Protein 4XCV (pdb70)

Foldseek 3Di:
DQEAEEEEAPDPPVLVVVLQVPFPVVHGYHYPVDPVCPPPQQARHAEYEDDLDDLCVCVRNVNYAEYEYPAQACPSPLPHPPRDPHWYFYQDLVVLLVLLLVVLLVLVVCLQQVVLVVVVCVVVVHDDDDDGDQQCQAEEEEEDCPSNNVSNQVVSVVSRHQYEYEYQDWDDDPNHHTDHPVCLLVSQQRHQEYEYADADDPVQFQQAALVSLLSHHCPGRSNAGEYEYLHEARSHDLVRVVVCCVVRSHVEYEYAYHNDPPPDPPRPQVPRRRYHYHRNPSGDDDSNSSSVLVVVQVVCVVVVHDRPRTDDSVVND

Radius of gyration: 21.8 Å; Cα contacts (8 Å, |Δi|>4): 584; chains: 1; bounding box: 44×62×53 Å

Organism: Rhizobium etli (strain ATCC 51251 / DSM 11541 / JCM 21823 / NBRC 15573 / CFN 42) (NCBI:txid347834)

CATH classification: 3.40.50.720 (+1 more: 3.40.50.720)

Secondary structure (DSSP, 8-state):
-PPPEEEEE-S-HHHHHHHHTTSSTTT-EEETTSGGGTT---TT--EEEEES--TTHHHH-TT-SEEEESSS--HHHHT-TT--SS-EE----TTTHHHHHHHHHHHHHHHHHTHHHHHHHHHTT---------GGGSEEEEE--SHHHHHHHHHHHHHT-EEEEE-SS---BTTBEEE-GGGHHHHHHT-SEEEE-PPP-GGGTT-B-HHHHTTS-SSSTTSS-EEEE-S-GGGB-HHHHHHHHHHTSSSEEEES--SSSSPPTT-GGGG-TTEEE--S-SSPPPTTHHHHHHHHHHHHHHTTPPPSSB--TTTT-

B-factor: mean 20.53, std 10.71, range [7.97, 58.9]

Solvent-accessible surface area: 16063 Å² total; per-residue (Å²): 192,88,30,34,0,0,0,6,12,104,75,97,67,111,13,10,77,139,7,20,167,99,5,5,100,102,31,31,32,3,18,30,67,63,86,88,12,168,158,95,110,3,55,132,4,15,2,0,0,0,77,76,9,63,81,53,2,20,183,72,2,87,81,12,94,0,0,0,0,5,13,60,26,9,61,38,0,44,72,51,95,62,22,38,143,32,51,2,0,60,13,15,17,88,85,25,20,64,100,10,2,106,15,0,21,92,3,0,51,38,25,10,142,24,70,84,16,78,48,28,49,136,190,136,231,80,229,34,171,68,171,38,34,123,11,54,111,0,8,0,0,0,0,8,4,42,79,57,0,85,38,0,3,54,74,0,77,129,94,30,2,64,2,1,0,25,10,122,88,132,64,123,41,171,56,12,91,9,9,56,40,72,59,34,76,140,0,0,55,59,0,2,0,0,1,0,17,17,54,12,10,125,134,18,77,20,38,1,42,38,111,8,1,90,67,4,69,163,131,20,50,42,44,83,4,6,0,0,1,7,17,67,4,111,1,0,53,24,94,28,0,18,52,5,19,188,120,23,26,2,18,0,0,0,0,2,1,8,54,107,75,127,21,54,132,128,19,82,0,120,164,18,101,48,19,43,38,29,95,82,73,5,20,86,30,110,93,43,19,7,4,94,7,0,47,102,1,6,42,48,66,66,159,69,71,98,24,68,68,72,10,71,96,108,24,14,84

InterPro domains:
  IPR006140 D-isomer specific 2-hydroxyacid dehydrogenase, NAD-binding domain [PF02826] (108-282)
  IPR036291 NAD(P)-binding domain superfamily [SSF51735] (102-284)

Structure (mmCIF, N/CA/C/O backbone):
data_4XCV
#
_entry.id   4XCV
#
_cell.length_a   65.663
_cell.length_b   65.663
_cell.length_c   151.458
_cell.angle_alpha   90.000
_cell.angle_beta   90.000
_cell.angle_gamma   90.000
#
_symmetry.space_group_name_H-M   'P 41 21 2'
#
loop_
_entity.id
_entity.type
_entity.pdbx_description
1 polymer 'NADP-dependent 2-hydroxyacid dehydrogenase'
2 non-polymer 'NADPH DIHYDRO-NICOTINAMIDE-ADENINE-DINUCLEOTIDE PHOSPHATE'
3 non-polymer 'CHLORIDE ION'
4 non-polymer DI(HYDROXYETHYL)ETHER
5 water water
#
loop_
_atom_site.group_PDB
_atom_site.id
_atom_site.type_symbol
_atom_site.label_atom_id
_atom_site.label_alt_id
_atom_site.label_comp_id
_atom_site.label_asym_id
_atom_site.label_entity_id
_atom_site.label_seq_id
_atom_site.pdbx_PDB_ins_code
_atom_site.Cartn_x
_atom_site.Cartn_y
_atom_site.Cartn_z
_atom_site.occupancy
_atom_site.B_iso_or_equiv
_atom_site.auth_seq_id
_atom_site.auth_comp_id
_atom_site.auth_asym_id
_atom_site.auth_atom_id
_atom_site.pdbx_PDB_model_num
ATOM 1 N N . VAL A 1 4 ? 24.507 12.696 29.066 1.00 36.76 3 VAL A N 1
ATOM 2 C CA . VAL A 1 4 ? 23.957 11.326 28.834 1.00 33.62 3 VAL A CA 1
ATOM 3 C C . VAL A 1 4 ? 23.578 11.155 27.376 1.00 29.31 3 VAL A C 1
ATOM 4 O O . VAL A 1 4 ? 22.712 11.862 26.859 1.00 30.05 3 VAL A O 1
ATOM 8 N N . ARG A 1 5 ? 24.163 10.172 26.714 1.00 26.33 4 ARG A N 1
ATOM 9 C CA . ARG A 1 5 ? 23.784 9.904 25.320 1.00 23.07 4 ARG A CA 1
ATOM 10 C C . ARG A 1 5 ? 22.491 9.092 25.285 1.00 18.92 4 ARG A C 1
ATOM 11 O O . ARG A 1 5 ? 22.306 8.203 26.119 1.00 17.88 4 ARG A O 1
ATOM 19 N N . PRO A 1 6 ? 21.637 9.357 24.304 1.00 16.97 5 PRO A N 1
ATOM 20 C CA . PRO A 1 6 ? 20.397 8.561 24.283 1.00 15.62 5 PRO A CA 1
ATOM 21 C C . PRO A 1 6 ? 20.626 7.117 23.838 1.00 13.46 5 PRO A C 1
ATOM 22 O O . PRO A 1 6 ? 21.602 6.833 23.121 1.00 13.07 5 PRO A O 1
ATOM 26 N N . PRO A 1 7 ? 19.740 6.197 24.241 1.00 12.51 6 PRO A N 1
ATOM 27 C CA . PRO A 1 7 ? 19.921 4.820 23.850 1.00 11.79 6 PRO A CA 1
ATOM 28 C C . PRO A 1 7 ? 19.744 4.641 22.329 1.00 11.28 6 PRO A C 1
ATOM 29 O O . PRO A 1 7 ? 19.117 5.448 21.654 1.00 11.50 6 PRO A O 1
ATOM 33 N N . VAL A 1 8 ? 20.355 3.568 21.817 1.00 11.11 7 VAL A N 1
ATOM 34 C CA . VAL A 1 8 ? 20.281 3.186 20.400 1.00 11.51 7 VAL A CA 1
ATOM 35 C C . VAL A 1 8 ? 19.001 2.405 20.126 1.00 11.55 7 VAL A C 1
ATOM 36 O O . VAL A 1 8 ? 18.666 1.506 20.866 1.00 12.46 7 VAL A O 1
ATOM 40 N N . LEU A 1 9 ? 18.282 2.790 19.084 1.00 12.24 8 LEU A N 1
ATOM 41 C CA A LEU A 1 9 ? 17.067 2.061 18.690 0.50 12.79 8 LEU A CA 1
ATOM 42 C CA B LEU A 1 9 ? 17.065 2.055 18.703 0.50 12.79 8 LEU A CA 1
ATOM 43 C C . LEU A 1 9 ? 17.473 0.785 17.958 1.00 12.68 8 LEU A C 1
ATOM 44 O O . LEU A 1 9 ? 18.279 0.842 17.041 1.00 13.78 8 LEU A O 1
ATOM 53 N N . VAL A 1 10 ? 16.880 -0.334 18.360 1.00 12.67 9 VAL A N 1
ATOM 54 C CA . VAL A 1 10 ? 17.200 -1.633 17.759 1.00 13.38 9 VAL A CA 1
ATOM 55 C C . VAL A 1 10 ? 15.898 -2.296 17.329 1.00 14.52 9 VAL A C 1
ATOM 56 O O . VAL A 1 10 ? 15.028 -2.582 18.162 1.00 14.92 9 VAL A O 1
ATOM 60 N N . ASP A 1 11 ? 15.772 -2.515 16.018 1.00 15.82 10 ASP A N 1
ATOM 61 C CA . ASP A 1 11 ? 14.603 -3.208 15.454 1.00 18.18 10 ASP A CA 1
ATOM 62 C C . ASP A 1 11 ? 15.108 -4.216 14.450 1.00 19.09 10 ASP A C 1
ATOM 63 O O . ASP A 1 11 ? 15.231 -3.906 13.242 1.00 20.44 10 ASP A O 1
ATOM 68 N N . ILE A 1 12 ? 15.451 -5.388 14.951 1.00 19.84 11 ILE A N 1
ATOM 69 C CA . ILE A 1 12 ? 16.046 -6.430 14.125 1.00 22.40 11 ILE A CA 1
ATOM 70 C C . ILE A 1 12 ? 15.269 -7.738 14.320 1.00 25.51 11 ILE A C 1
ATOM 71 O O . ILE A 1 12 ? 15.111 -8.234 15.424 1.00 26.25 11 ILE A O 1
ATOM 76 N N . LYS A 1 13 ? 14.763 -8.264 13.219 1.00 28.89 12 LYS A N 1
ATOM 77 C CA . LYS A 1 13 ? 13.938 -9.469 13.250 1.00 32.65 12 LYS A CA 1
ATOM 78 C C . LYS A 1 13 ? 14.760 -10.782 13.252 1.00 35.64 12 LYS A C 1
ATOM 79 O O . LYS A 1 13 ? 14.592 -11.646 12.369 1.00 39.17 12 LYS A O 1
ATOM 85 N N . PHE A 1 14 ? 15.604 -10.951 14.265 1.00 36.83 13 PHE A N 1
ATOM 86 C CA . PHE A 1 14 ? 16.387 -12.179 14.507 1.00 41.81 13 PHE A CA 1
ATOM 87 C C . PHE A 1 14 ? 15.762 -12.900 15.691 1.00 45.00 13 PHE A C 1
ATOM 88 O O . PHE A 1 14 ? 14.757 -12.419 16.231 1.00 45.80 13 PHE A O 1
ATOM 96 N N . ASN A 1 15 ? 16.358 -14.000 16.150 1.00 37.50 14 ASN A N 1
ATOM 97 C CA . ASN A 1 15 ? 15.843 -14.652 17.380 1.00 36.96 14 ASN A CA 1
ATOM 98 C C . ASN A 1 15 ? 15.685 -13.599 18.449 1.00 33.42 14 ASN A C 1
ATOM 99 O O . ASN A 1 15 ? 16.679 -12.991 18.876 1.00 32.21 14 ASN A O 1
ATOM 104 N N . PRO A 1 16 ? 14.441 -13.352 18.883 1.00 34.04 15 PRO A N 1
ATOM 105 C CA . PRO A 1 16 ? 14.282 -12.272 19.853 1.00 31.91 15 PRO A CA 1
ATOM 106 C C . PRO A 1 16 ? 15.033 -12.571 21.164 1.00 31.00 15 PRO A C 1
ATOM 107 O O . PRO A 1 16 ? 15.628 -11.679 21.748 1.00 27.11 15 PRO A O 1
ATOM 111 N N . GLU A 1 17 ? 15.071 -13.826 21.586 1.00 32.29 16 GLU A N 1
ATOM 112 C CA . GLU A 1 17 ? 15.717 -14.178 22.837 1.00 32.47 16 GLU A CA 1
ATOM 113 C C . GLU A 1 17 ? 17.225 -13.943 22.710 1.00 29.53 16 GLU A C 1
ATOM 114 O O . GLU A 1 17 ? 17.885 -13.446 23.645 1.00 28.54 16 GLU A O 1
ATOM 120 N N . GLY A 1 18 ? 17.787 -14.229 21.538 1.00 29.00 17 GLY A N 1
ATOM 121 C CA . GLY A 1 18 ? 19.197 -13.981 21.307 1.00 27.25 17 GLY A CA 1
ATOM 122 C C . GLY A 1 18 ? 19.549 -12.504 21.340 1.00 25.20 17 GLY A C 1
ATOM 123 O O . GLY A 1 18 ? 20.555 -12.085 21.923 1.00 23.73 17 GLY A O 1
ATOM 124 N N . VAL A 1 19 ? 18.715 -11.703 20.691 1.00 25.06 18 VAL A N 1
ATOM 125 C CA . VAL A 1 19 ? 18.929 -10.255 20.651 1.00 23.57 18 VAL A CA 1
ATOM 126 C C . VAL A 1 19 ? 18.816 -9.673 22.057 1.00 22.36 18 VAL A C 1
ATOM 127 O O . VAL A 1 19 ? 19.635 -8.848 22.447 1.00 20.49 18 VAL A O 1
ATOM 131 N N . ASP A 1 20 ? 17.818 -10.094 22.816 1.00 23.20 19 ASP A N 1
ATOM 132 C CA . ASP A 1 20 ? 17.684 -9.668 24.198 1.00 23.95 19 ASP A CA 1
ATOM 133 C C . ASP A 1 20 ? 18.965 -9.912 24.984 1.00 22.09 19 ASP A C 1
ATOM 134 O O . ASP A 1 20 ? 19.391 -9.082 25.761 1.00 21.29 19 ASP A O 1
ATOM 139 N N . ARG A 1 21 ? 19.569 -11.091 24.822 1.00 21.77 20 ARG A N 1
ATOM 140 C CA . ARG A 1 21 ? 20.777 -11.431 25.541 1.00 22.20 20 ARG A CA 1
ATOM 141 C C . ARG A 1 21 ? 21.960 -10.579 25.165 1.00 21.17 20 ARG A C 1
ATOM 142 O O . ARG A 1 21 ? 22.651 -10.052 26.044 1.00 21.08 20 ARG A O 1
ATOM 155 N N . VAL A 1 22 ? 22.227 -10.399 23.874 1.00 20.84 21 VAL A N 1
ATOM 156 C CA A VAL A 1 22 ? 23.333 -9.530 23.448 0.60 20.85 21 VAL A CA 1
ATOM 157 C CA B VAL A 1 22 ? 23.342 -9.525 23.470 0.40 20.28 21 VAL A CA 1
ATOM 158 C C . VAL A 1 22 ? 23.144 -8.134 23.950 1.00 19.23 21 VAL A C 1
ATOM 159 O O . VAL A 1 22 ? 24.079 -7.480 24.378 1.00 18.91 21 VAL A O 1
ATOM 166 N N . LEU A 1 23 ? 21.907 -7.650 23.909 1.00 17.64 22 LEU A N 1
ATOM 167 C CA . LEU A 1 23 ? 21.702 -6.283 24.312 1.00 16.90 22 LEU A CA 1
ATOM 168 C C . LEU A 1 23 ? 21.994 -6.027 25.775 1.00 17.31 22 LEU A C 1
ATOM 169 O O . LEU A 1 23 ? 22.153 -4.881 26.179 1.00 19.88 22 LEU A O 1
ATOM 174 N N . LYS A 1 24 ? 22.055 -7.059 26.626 1.00 16.64 23 LYS A N 1
ATOM 175 C CA A LYS A 1 24 ? 22.437 -6.913 28.044 0.50 17.28 23 LYS A CA 1
ATOM 176 C CA B LYS A 1 24 ? 22.390 -6.824 28.020 0.50 17.56 23 LYS A CA 1
ATOM 177 C C . LYS A 1 24 ? 23.792 -6.277 28.192 1.00 17.23 23 LYS A C 1
ATOM 178 O O . LYS A 1 24 ? 24.042 -5.627 29.186 1.00 18.74 23 LYS A O 1
ATOM 189 N N . THR A 1 25 ? 24.686 -6.513 27.233 1.00 16.84 24 THR A N 1
ATOM 190 C CA . THR A 1 25 ? 26.071 -6.030 27.357 1.00 17.99 24 THR A CA 1
ATOM 191 C C . THR A 1 25 ? 26.471 -5.022 26.272 1.00 17.44 24 THR A C 1
ATOM 192 O O . THR A 1 25 ? 27.620 -4.557 26.254 1.00 20.42 24 THR A O 1
ATOM 196 N N . ALA A 1 26 ? 25.547 -4.679 25.404 1.00 15.63 25 ALA A N 1
ATOM 197 C CA . ALA A 1 26 ? 25.841 -3.778 24.301 1.00 15.38 25 ALA A CA 1
ATOM 198 C C . ALA A 1 26 ? 25.553 -2.333 24.675 1.00 14.78 25 ALA A C 1
ATOM 199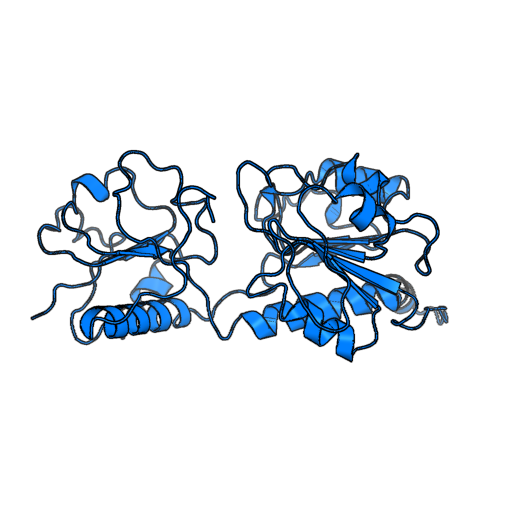 O O . ALA A 1 26 ? 24.687 -1.996 25.499 1.00 16.24 25 ALA A O 1
ATOM 201 N N . PHE A 1 27 ? 26.232 -1.436 23.970 1.00 14.39 26 PHE A N 1
ATOM 202 C CA . PHE A 1 27 ? 25.963 -0.013 24.115 1.00 13.83 26 PHE A CA 1
ATOM 203 C C . PHE A 1 27 ? 26.024 0.433 25.567 1.00 13.94 26 PHE A C 1
ATOM 204 O O . PHE A 1 27 ? 25.103 1.130 26.056 1.00 14.10 26 PHE A O 1
ATOM 212 N N . ALA A 1 28 ? 27.063 0.012 26.309 1.00 14.53 27 ALA A N 1
ATOM 213 C CA . ALA A 1 28 ? 26.968 0.108 27.776 1.00 15.60 27 ALA A CA 1
ATOM 214 C C . ALA A 1 28 ? 26.933 1.520 28.325 1.00 16.12 27 ALA A C 1
ATOM 215 O O . ALA A 1 28 ? 26.530 1.726 29.483 1.00 18.11 27 ALA A O 1
ATOM 217 N N . ASP A 1 29 ? 27.344 2.499 27.540 1.00 15.23 28 ASP A N 1
ATOM 218 C CA . ASP A 1 29 ? 27.262 3.895 27.971 1.00 16.06 28 ASP A CA 1
ATOM 219 C C . ASP A 1 29 ? 25.918 4.556 27.773 1.00 15.92 28 ASP A C 1
ATOM 220 O O . ASP A 1 29 ? 25.735 5.706 28.199 1.00 18.67 28 ASP A O 1
ATOM 225 N N . ARG A 1 30 ? 24.991 3.882 27.102 1.00 14.08 29 ARG A N 1
ATOM 226 C CA . ARG A 1 30 ? 23.735 4.525 26.757 1.00 13.35 29 ARG A CA 1
ATOM 227 C C . ARG A 1 30 ? 22.487 3.637 26.757 1.00 13.06 29 ARG A C 1
ATOM 228 O O . ARG A 1 30 ? 21.413 4.132 26.890 1.00 13.50 29 ARG A O 1
ATOM 236 N N . GLY A 1 31 ? 22.662 2.346 26.584 1.00 12.31 30 GLY A N 1
ATOM 237 C CA . GLY A 1 31 ? 21.541 1.421 26.480 1.00 12.43 30 GLY A CA 1
ATOM 238 C C . GLY A 1 31 ? 20.942 1.369 25.111 1.00 11.93 30 GLY A C 1
ATOM 239 O O . GLY A 1 31 ? 21.436 1.957 24.126 1.00 11.90 30 GLY A O 1
ATOM 240 N N . SER A 1 32 ? 19.856 0.609 25.035 1.00 12.03 31 SER A N 1
ATOM 241 C CA . SER A 1 32 ? 19.151 0.360 23.796 1.00 12.25 31 SER A CA 1
ATOM 242 C C . SER A 1 32 ? 17.669 0.366 24.013 1.00 13.27 31 SER A C 1
ATOM 243 O O . SER A 1 32 ? 17.152 0.165 25.131 1.00 14.26 31 SER A O 1
ATOM 246 N N . ILE A 1 33 ? 16.961 0.556 22.906 1.00 12.67 32 ILE A N 1
ATOM 247 C CA . ILE A 1 33 ? 15.487 0.466 22.825 1.00 12.38 32 ILE A CA 1
ATOM 248 C C . ILE A 1 33 ? 15.181 -0.706 21.898 1.00 13.11 32 ILE A C 1
ATOM 249 O O . ILE A 1 33 ? 15.327 -0.588 20.662 1.00 13.57 32 ILE A O 1
ATOM 254 N N . ASN A 1 34 ? 14.796 -1.840 22.465 1.00 13.18 33 ASN A N 1
ATOM 255 C CA . ASN A 1 34 ? 14.504 -3.013 21.670 1.00 14.17 33 ASN A CA 1
ATOM 256 C C . ASN A 1 34 ? 13.034 -2.945 21.244 1.00 14.57 33 ASN A C 1
ATOM 257 O O . ASN A 1 34 ? 12.139 -3.113 22.075 1.00 13.77 33 ASN A O 1
ATOM 262 N N . LEU A 1 35 ? 12.777 -2.710 19.959 1.00 15.94 34 LEU A N 1
ATOM 263 C CA . LEU A 1 35 ? 11.398 -2.593 19.469 1.00 18.02 34 LEU A CA 1
ATOM 264 C C . LEU A 1 35 ? 10.626 -3.911 19.551 1.00 18.56 34 LEU A C 1
ATOM 265 O O . LEU A 1 35 ? 9.371 -3.874 19.418 1.00 19.90 34 LEU A O 1
ATOM 270 N N . ALA A 1 36 ? 11.284 -5.049 19.798 1.00 17.93 35 ALA A N 1
ATOM 271 C CA . ALA A 1 36 ? 10.539 -6.308 20.034 1.00 19.52 35 ALA A CA 1
ATOM 272 C C . ALA A 1 36 ? 9.824 -6.342 21.387 1.00 19.26 35 ALA A C 1
ATOM 273 O O . ALA A 1 36 ? 8.931 -7.185 21.624 1.00 21.21 35 ALA A O 1
ATOM 275 N N . ASP A 1 37 ? 10.191 -5.464 22.290 1.00 17.42 36 ASP A N 1
ATOM 276 C CA . ASP A 1 37 ? 9.647 -5.450 23.643 1.00 18.03 36 ASP A CA 1
ATOM 277 C C . ASP A 1 37 ? 8.327 -4.684 23.611 1.00 17.87 36 ASP A C 1
ATOM 278 O O . ASP A 1 37 ? 8.325 -3.500 23.271 1.00 17.01 36 ASP A O 1
ATOM 283 N N . PRO A 1 38 ? 7.212 -5.319 24.040 1.00 19.55 37 PRO A N 1
ATOM 284 C CA . PRO A 1 38 ? 5.957 -4.581 24.100 1.00 20.17 37 PRO A CA 1
ATOM 285 C C . PRO A 1 38 ? 5.945 -3.318 24.971 1.00 18.78 37 PRO A C 1
ATOM 286 O O . PRO A 1 38 ? 5.125 -2.431 24.744 1.00 19.38 37 PRO A O 1
ATOM 290 N N . ALA A 1 39 ? 6.851 -3.234 25.933 1.00 17.20 38 ALA A N 1
ATOM 291 C CA . ALA A 1 39 ? 6.968 -2.032 26.767 1.00 16.78 38 ALA A CA 1
ATOM 292 C C . ALA A 1 39 ? 7.452 -0.817 25.990 1.00 15.87 38 ALA A C 1
ATOM 293 O O . ALA A 1 39 ? 7.435 0.309 26.511 1.00 15.92 38 ALA A O 1
ATOM 295 N N . ASN A 1 40 ? 7.904 -1.026 24.749 1.00 15.25 39 ASN A N 1
ATOM 296 C CA . ASN A 1 40 ? 8.329 0.067 23.880 1.00 14.80 39 ASN A CA 1
ATOM 297 C C . ASN A 1 40 ? 7.337 0.472 22.802 1.00 15.84 39 ASN A C 1
ATOM 298 O O . ASN A 1 40 ? 7.647 1.284 21.949 1.00 16.14 39 ASN A O 1
ATOM 303 N N . ARG A 1 41 ? 6.116 -0.046 22.871 1.00 17.55 40 ARG A N 1
ATOM 304 C CA . ARG A 1 41 ? 5.092 0.278 21.873 1.00 20.39 40 ARG A CA 1
ATOM 305 C C . ARG A 1 41 ? 4.819 1.762 21.754 1.00 21.01 40 ARG A C 1
ATOM 306 O O . ARG A 1 41 ? 4.529 2.258 20.640 1.00 23.33 40 ARG A O 1
ATOM 314 N N . GLU A 1 42 ? 4.908 2.471 22.869 1.00 20.27 41 GLU A N 1
ATOM 315 C CA . GLU A 1 42 ? 4.681 3.898 22.880 1.00 21.54 41 GLU A CA 1
ATOM 316 C C . GLU A 1 42 ? 5.884 4.698 23.352 1.00 19.07 41 GLU A C 1
ATOM 317 O O . GLU A 1 42 ? 5.784 5.811 23.794 1.00 18.37 41 GLU A O 1
ATOM 323 N N . ARG A 1 43 ? 7.059 4.119 23.177 1.00 16.67 42 ARG A N 1
ATOM 324 C CA . ARG A 1 43 ? 8.293 4.777 23.558 1.00 15.81 42 ARG A CA 1
ATOM 325 C C . ARG A 1 43 ? 8.501 6.052 22.761 1.00 15.77 42 ARG A C 1
ATOM 326 O O . ARG A 1 43 ? 8.260 6.068 21.548 1.00 16.73 42 ARG A O 1
ATOM 334 N N . ASP A 1 44 ? 8.954 7.111 23.422 1.00 15.29 43 ASP A N 1
ATOM 335 C CA . ASP A 1 44 ? 9.352 8.391 22.799 1.00 16.69 43 ASP A CA 1
ATOM 336 C C . ASP A 1 44 ? 10.730 8.226 22.145 1.00 16.62 43 ASP A C 1
ATOM 337 O O . ASP A 1 44 ? 11.704 7.971 22.842 1.00 15.48 43 ASP A O 1
ATOM 342 N N . PHE A 1 45 ? 10.807 8.401 20.821 1.00 17.15 44 PHE A N 1
ATOM 343 C CA . PHE A 1 45 ? 12.084 8.388 20.076 1.00 18.21 44 PHE A CA 1
ATOM 344 C C . PHE A 1 45 ? 12.522 9.789 19.667 1.00 18.64 44 PHE A C 1
ATOM 345 O O . PHE A 1 45 ? 13.360 9.918 18.739 1.00 18.79 44 PHE A O 1
ATOM 353 N N . SER A 1 46 ? 12.056 10.836 20.319 1.00 19.33 45 SER A N 1
ATOM 354 C CA . SER A 1 46 ? 12.455 12.174 19.905 1.00 21.82 45 SER A CA 1
ATOM 355 C C . SER A 1 46 ? 13.962 12.433 20.013 1.00 21.10 45 SER A C 1
ATOM 356 O O . SER A 1 46 ? 14.488 13.219 19.236 1.00 21.76 45 SER A O 1
ATOM 359 N N . GLU A 1 47 ? 14.650 11.808 20.958 1.00 19.22 46 GLU A N 1
ATOM 360 C CA A GLU A 1 47 ? 16.084 12.056 21.135 0.50 19.14 46 GLU A CA 1
ATOM 361 C CA B GLU A 1 47 ? 16.086 12.044 21.159 0.50 19.23 46 GLU A CA 1
ATOM 362 C C . GLU A 1 47 ? 16.961 11.048 20.398 1.00 17.86 46 GLU A C 1
ATOM 363 O O . GLU A 1 47 ? 18.157 11.222 20.355 1.00 17.65 46 GLU A O 1
ATOM 374 N N . THR A 1 48 ? 16.359 10.022 19.818 1.00 15.86 47 THR A N 1
ATOM 375 C CA . THR A 1 48 ? 17.126 8.933 19.249 1.00 15.15 47 THR A CA 1
ATOM 376 C C . THR A 1 48 ? 17.989 9.390 18.089 1.00 14.98 47 THR A C 1
ATOM 377 O O . THR A 1 48 ? 17.488 10.015 17.183 1.00 15.80 47 THR A O 1
ATOM 381 N N . GLU A 1 49 ? 19.276 9.057 18.161 1.00 14.37 48 GLU A N 1
ATOM 382 C CA . GLU A 1 49 ? 20.298 9.425 17.161 1.00 15.23 48 GLU A CA 1
ATOM 383 C C . GLU A 1 49 ? 20.608 8.304 16.207 1.00 14.86 48 GLU A C 1
ATOM 384 O O . GLU A 1 49 ? 20.935 8.563 15.039 1.00 15.14 48 GLU A O 1
ATOM 390 N N . TYR A 1 50 ? 20.643 7.070 16.706 1.00 13.25 49 TYR A N 1
ATOM 391 C CA . TYR A 1 50 ? 21.121 5.938 15.910 1.00 13.08 49 TYR A CA 1
ATOM 392 C C . TYR A 1 50 ? 20.077 4.848 15.932 1.00 13.02 49 TYR A C 1
ATOM 393 O O . TYR A 1 50 ? 19.503 4.546 17.005 1.00 13.12 49 TYR A O 1
ATOM 402 N N . ALA A 1 51 ? 19.847 4.214 14.782 1.00 13.01 50 ALA A N 1
ATOM 403 C CA . ALA A 1 51 ? 18.920 3.093 14.675 1.00 13.42 50 ALA A CA 1
ATOM 404 C C . ALA A 1 51 ? 19.623 1.945 13.982 1.00 13.48 50 ALA A C 1
ATOM 405 O O . ALA A 1 51 ? 20.193 2.130 12.887 1.00 15.28 50 ALA A O 1
ATOM 407 N N . LEU A 1 52 ? 19.509 0.761 14.551 1.00 12.51 51 LEU A N 1
ATOM 408 C CA . LEU A 1 52 ? 20.007 -0.510 14.017 1.00 13.16 51 LEU A CA 1
ATOM 409 C C . LEU A 1 52 ? 18.779 -1.282 13.559 1.00 14.05 51 LEU A C 1
ATOM 410 O O . LEU A 1 52 ? 17.927 -1.657 14.387 1.00 14.34 51 LEU A O 1
ATOM 415 N N . LEU A 1 53 ? 18.670 -1.491 12.240 1.00 14.52 52 LEU A N 1
ATOM 416 C CA . LEU A 1 53 ? 17.452 -1.942 11.605 1.00 16.66 52 LEU A CA 1
ATOM 417 C C . LEU A 1 53 ? 17.666 -3.145 10.707 1.00 18.54 52 LEU A C 1
ATOM 418 O O . LEU A 1 53 ? 18.617 -3.206 9.907 1.00 18.14 52 LEU A O 1
ATOM 423 N N . TRP A 1 54 ? 16.770 -4.109 10.821 1.00 20.93 53 TRP A N 1
ATOM 424 C CA . TRP A 1 54 ? 16.715 -5.227 9.881 1.00 24.24 53 TRP A CA 1
ATOM 425 C C . TRP A 1 54 ? 15.247 -5.532 9.681 1.00 26.91 53 TRP A C 1
ATOM 426 O O . TRP A 1 54 ? 14.550 -5.972 10.617 1.00 26.54 53 TRP A O 1
ATOM 437 N N . LYS A 1 55 ? 14.788 -5.248 8.465 1.00 28.41 54 LYS A N 1
ATOM 438 C CA . LYS A 1 55 ? 13.368 -5.371 8.110 1.00 32.07 54 LYS A CA 1
ATOM 439 C C . LYS A 1 55 ? 12.534 -4.534 9.100 1.00 32.15 54 LYS A C 1
ATOM 440 O O . LYS A 1 55 ? 11.635 -5.074 9.772 1.00 33.69 54 LYS A O 1
ATOM 444 N N . PRO A 1 56 ? 12.852 -3.221 9.206 1.00 31.74 55 PRO A N 1
ATOM 445 C CA . PRO A 1 56 ? 12.165 -2.341 10.153 1.00 31.81 55 PRO A CA 1
ATOM 446 C C . PRO A 1 56 ? 10.694 -2.106 9.840 1.00 35.24 55 PRO A C 1
ATOM 447 O O . PRO A 1 56 ? 10.263 -2.231 8.692 1.00 35.53 55 PRO A O 1
ATOM 451 N N . ASP A 1 57 ? 9.948 -1.738 10.880 1.00 36.97 56 ASP A N 1
ATOM 452 C CA . ASP A 1 57 ? 8.568 -1.296 10.724 1.00 39.32 56 ASP A CA 1
ATOM 453 C C . ASP A 1 57 ? 8.499 -0.087 9.800 1.00 40.12 56 ASP A C 1
ATOM 454 O O . ASP A 1 57 ? 9.346 0.811 9.876 1.00 37.42 56 ASP A O 1
ATOM 459 N N . ALA A 1 58 ? 7.459 -0.043 8.977 1.00 43.19 57 ALA A N 1
ATOM 460 C CA . ALA A 1 58 ? 7.304 0.999 7.962 1.00 44.66 57 ALA A CA 1
ATOM 461 C C . ALA A 1 58 ? 7.223 2.435 8.512 1.00 43.69 57 ALA A C 1
ATOM 462 O O . ALA A 1 58 ? 7.686 3.354 7.851 1.00 45.16 57 ALA A O 1
ATOM 464 N N . ASP A 1 59 ? 6.677 2.621 9.715 1.00 42.79 58 ASP A N 1
ATOM 465 C CA . ASP A 1 59 ? 6.508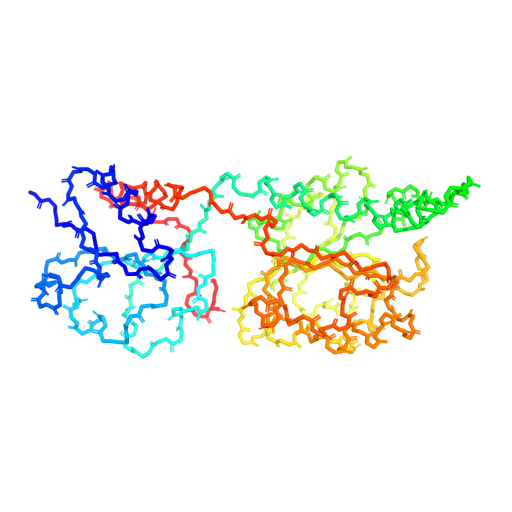 3.962 10.309 1.00 41.52 58 ASP A CA 1
ATOM 466 C C . ASP A 1 59 ? 7.633 4.377 11.269 1.00 36.76 58 ASP A C 1
ATOM 467 O O . ASP A 1 59 ? 7.497 5.327 12.047 1.00 35.14 58 ASP A O 1
ATOM 472 N N . LEU A 1 60 ? 8.752 3.680 11.213 1.00 33.93 59 LEU A N 1
ATOM 473 C CA . LEU A 1 60 ? 9.810 3.938 12.169 1.00 31.88 59 LEU A CA 1
ATOM 474 C C . LEU A 1 60 ? 10.322 5.370 12.040 1.00 29.64 59 LEU A C 1
ATOM 475 O O . LEU A 1 60 ? 10.710 5.997 13.033 1.00 28.12 59 LEU A O 1
ATOM 480 N N . PHE A 1 61 ? 10.391 5.866 10.807 1.00 29.96 60 PHE A N 1
ATOM 481 C CA . PHE A 1 61 ? 11.009 7.159 10.539 1.00 29.44 60 PHE A CA 1
ATOM 482 C C . PHE A 1 61 ? 10.082 8.280 10.911 1.00 30.99 60 PHE A C 1
ATOM 483 O O . PHE A 1 61 ? 10.533 9.376 11.190 1.00 31.19 60 PHE A O 1
ATOM 491 N N . ARG A 1 62 ? 8.786 8.002 10.964 1.00 32.25 61 ARG A N 1
ATOM 492 C CA . ARG A 1 62 ? 7.861 8.964 11.530 1.00 33.85 61 ARG A CA 1
ATOM 493 C C . ARG A 1 62 ? 8.014 9.038 13.053 1.00 30.94 61 ARG A C 1
ATOM 494 O O . ARG A 1 62 ? 7.923 10.104 13.633 1.00 30.03 61 ARG A O 1
ATOM 502 N N . ARG A 1 63 ? 8.268 7.901 13.694 1.00 28.28 62 ARG A N 1
ATOM 503 C CA . ARG A 1 63 ? 8.413 7.848 15.154 1.00 26.63 62 ARG A CA 1
ATOM 504 C C . ARG A 1 63 ? 9.737 8.400 15.632 1.00 23.26 62 ARG A C 1
ATOM 505 O O . ARG A 1 63 ? 9.820 8.942 16.741 1.00 22.48 62 ARG A O 1
ATOM 513 N N . ALA A 1 64 ? 10.792 8.223 14.822 1.00 21.09 63 ALA A N 1
ATOM 514 C CA . ALA A 1 64 ? 12.136 8.647 15.152 1.00 18.85 63 ALA A CA 1
ATOM 515 C C . ALA A 1 64 ? 12.644 9.611 14.092 1.00 19.23 63 ALA A C 1
ATOM 516 O O . ALA A 1 64 ? 13.430 9.241 13.216 1.00 18.82 63 ALA A O 1
ATOM 518 N N . PRO A 1 65 ? 12.143 10.851 14.124 1.00 20.10 64 PRO A N 1
ATOM 519 C CA . PRO A 1 65 ? 12.443 11.749 13.017 1.00 21.33 64 PRO A CA 1
ATOM 520 C C . PRO A 1 65 ? 13.779 12.464 13.071 1.00 21.02 64 PRO A C 1
ATOM 521 O O . PRO A 1 65 ? 14.096 13.218 12.123 1.00 22.55 64 PRO A O 1
ATOM 525 N N . ASN A 1 66 ? 14.535 12.255 14.150 1.00 19.36 65 ASN A N 1
ATOM 526 C CA . ASN A 1 66 ? 15.758 13.012 14.386 1.00 19.67 65 ASN A CA 1
ATOM 527 C C . ASN A 1 66 ? 16.986 12.136 14.307 1.00 18.10 65 ASN A C 1
ATOM 528 O O . ASN A 1 66 ? 18.073 12.544 14.733 1.00 18.89 65 ASN A O 1
ATOM 533 N N . LEU A 1 67 ? 16.828 10.958 13.707 1.00 17.37 66 LEU A N 1
ATOM 534 C CA . LEU A 1 67 ? 17.959 10.040 13.494 1.00 16.72 66 LEU A CA 1
ATOM 535 C C . LEU A 1 67 ? 19.077 10.729 12.718 1.00 17.03 66 LEU A C 1
ATOM 536 O O . LEU A 1 67 ? 18.841 11.475 11.768 1.00 18.93 66 LEU A O 1
ATOM 541 N N . LYS A 1 68 ? 20.310 10.425 13.134 1.00 16.10 67 LYS A N 1
ATOM 542 C CA . LYS A 1 68 ? 21.544 10.846 12.459 1.00 16.89 67 LYS A CA 1
ATOM 543 C C . LYS A 1 68 ? 22.147 9.751 11.579 1.00 16.03 67 LYS A C 1
ATOM 544 O O . LYS A 1 68 ? 22.785 10.088 10.578 1.00 16.39 67 LYS A O 1
ATOM 552 N N . VAL A 1 69 ? 22.038 8.479 11.980 1.00 14.59 68 VAL A N 1
ATOM 553 C CA . VAL A 1 69 ? 22.665 7.383 11.254 1.00 14.60 68 VAL A CA 1
ATOM 554 C C . VAL A 1 69 ? 21.750 6.184 11.366 1.00 14.15 68 VAL A C 1
ATOM 555 O O . VAL A 1 69 ? 21.216 5.895 12.446 1.00 14.69 68 VAL A O 1
ATOM 559 N N . ILE A 1 70 ? 21.605 5.469 10.253 1.00 14.52 69 ILE A N 1
ATOM 560 C CA . ILE A 1 70 ? 20.992 4.151 10.235 1.00 14.29 69 ILE A CA 1
ATOM 561 C C . ILE A 1 70 ? 22.066 3.071 10.032 1.00 13.50 69 ILE A C 1
ATOM 562 O O . ILE A 1 70 ? 22.896 3.192 9.113 1.00 14.14 69 ILE A O 1
ATOM 567 N N . PHE A 1 71 ? 22.008 2.033 10.861 1.00 12.87 70 PHE A N 1
ATOM 568 C CA . PHE A 1 71 ? 22.864 0.882 10.742 1.00 12.88 70 PHE A CA 1
ATOM 569 C C . PHE A 1 71 ? 22.060 -0.292 10.283 1.00 13.72 70 PHE A C 1
ATOM 570 O O . PHE A 1 71 ? 21.064 -0.672 10.905 1.00 13.86 70 PHE A O 1
ATOM 578 N N . SER A 1 72 ? 22.459 -0.880 9.156 1.00 14.66 71 SER A N 1
ATOM 579 C CA . SER A 1 72 ? 21.869 -2.142 8.740 1.00 16.39 71 SER A CA 1
ATOM 580 C C . SER A 1 72 ? 22.248 -3.257 9.696 1.00 16.89 71 SER A C 1
ATOM 581 O O . SER A 1 72 ? 23.385 -3.360 10.147 1.00 16.57 71 SER A O 1
ATOM 584 N N . GLY A 1 73 ? 21.284 -4.117 10.014 1.00 17.82 72 GLY A N 1
ATOM 585 C CA . GLY A 1 73 ? 21.549 -5.309 10.783 1.00 18.78 72 GLY A CA 1
ATOM 586 C C . GLY A 1 73 ? 22.121 -6.455 10.011 1.00 20.67 72 GLY A C 1
ATOM 587 O O . GLY A 1 73 ? 22.457 -7.504 10.567 1.00 23.17 72 GLY A O 1
ATOM 588 N N . GLY A 1 74 ? 22.209 -6.248 8.701 1.00 20.93 73 GLY A N 1
ATOM 589 C CA . GLY A 1 74 ? 22.758 -7.228 7.765 1.00 22.63 73 GLY A CA 1
ATOM 590 C C . GLY A 1 74 ? 23.842 -6.670 6.902 1.00 21.87 73 GLY A C 1
ATOM 591 O O . GLY A 1 74 ? 24.041 -5.454 6.804 1.00 21.38 73 GLY A O 1
ATOM 592 N N . ALA A 1 75 ? 24.520 -7.597 6.211 1.00 23.22 74 ALA A N 1
ATOM 593 C CA . ALA A 1 75 ? 25.491 -7.267 5.197 1.00 22.68 74 ALA A CA 1
ATOM 594 C C . ALA A 1 75 ? 24.835 -6.639 3.987 1.00 22.92 74 ALA A C 1
ATOM 595 O O . ALA A 1 75 ? 25.487 -5.921 3.212 1.00 24.39 74 ALA A O 1
ATOM 597 N N . GLY A 1 76 ? 23.571 -6.974 3.784 1.00 22.95 75 GLY A N 1
ATOM 598 C CA . GLY A 1 76 ? 22.791 -6.428 2.692 1.00 24.35 75 GLY A CA 1
ATOM 599 C C . GLY A 1 76 ? 21.952 -5.242 3.159 1.00 23.37 75 GLY A C 1
ATOM 600 O O . GLY A 1 76 ? 21.690 -5.053 4.363 1.00 22.92 75 GLY A O 1
ATOM 601 N N . VAL A 1 77 ? 21.523 -4.435 2.194 1.00 24.18 76 VAL A N 1
ATOM 602 C CA . VAL A 1 77 ? 20.678 -3.297 2.474 1.00 24.33 76 VAL A CA 1
ATOM 603 C C . VAL A 1 77 ? 19.441 -3.235 1.580 1.00 28.56 76 VAL A C 1
ATOM 604 O O . VAL A 1 77 ? 18.716 -2.243 1.633 1.00 29.37 76 VAL A O 1
ATOM 608 N N . ASP A 1 78 ? 19.207 -4.290 0.792 1.00 32.18 77 ASP A N 1
ATOM 609 C CA . ASP A 1 78 ? 17.949 -4.444 0.029 1.00 37.24 77 ASP A CA 1
ATOM 610 C C . ASP A 1 78 ? 16.722 -4.392 0.950 1.00 37.46 77 ASP A C 1
ATOM 611 O O . ASP A 1 78 ? 15.656 -3.927 0.555 1.00 41.97 77 ASP A O 1
ATOM 616 N N . HIS A 1 79 ? 16.869 -4.886 2.171 1.00 41.83 78 HIS A N 1
ATOM 617 C CA . HIS A 1 79 ? 15.771 -4.853 3.148 1.00 42.81 78 HIS A CA 1
ATOM 618 C C . HIS A 1 79 ? 15.355 -3.436 3.583 1.00 42.27 78 HIS A C 1
ATOM 619 O O . HIS A 1 79 ? 14.262 -3.262 4.149 1.00 44.66 78 HIS A O 1
ATOM 626 N N . ILE A 1 80 ? 16.234 -2.448 3.358 1.00 39.91 79 ILE A N 1
ATOM 627 C CA . ILE A 1 80 ? 16.046 -1.049 3.798 1.00 40.69 79 ILE A CA 1
ATOM 628 C C . ILE A 1 80 ? 15.885 -0.081 2.634 1.00 41.67 79 ILE A C 1
ATOM 629 O O . ILE A 1 80 ? 15.053 0.824 2.659 1.00 42.30 79 ILE A O 1
ATOM 634 N N . ILE A 1 81 ? 16.699 -0.275 1.608 1.00 41.67 80 ILE A N 1
ATOM 635 C CA . ILE A 1 81 ? 16.885 0.730 0.583 1.00 42.28 80 ILE A CA 1
ATOM 636 C C . ILE A 1 81 ? 15.596 1.211 -0.116 1.00 44.81 80 ILE A C 1
ATOM 637 O O . ILE A 1 81 ? 15.484 2.380 -0.505 1.00 44.76 80 ILE A O 1
ATOM 642 N N . GLY A 1 82 ? 14.617 0.326 -0.249 1.00 46.17 81 GLY A N 1
ATOM 643 C CA . GLY A 1 82 ? 13.398 0.667 -0.961 1.00 50.02 81 GLY A CA 1
ATOM 644 C C . GLY A 1 82 ? 12.274 1.304 -0.165 1.00 50.75 81 GLY A C 1
ATOM 645 O O . GLY A 1 82 ? 11.178 1.463 -0.703 1.00 54.20 81 GLY A O 1
ATOM 646 N N . MET A 1 83 ? 12.523 1.689 1.085 1.00 48.25 82 MET A N 1
ATOM 647 C CA . MET A 1 83 ? 11.441 2.093 1.986 1.00 49.53 82 MET A CA 1
ATOM 648 C C . MET A 1 83 ? 10.983 3.528 1.819 1.00 49.66 82 MET A C 1
ATOM 649 O O . MET A 1 83 ? 11.786 4.443 1.758 1.00 48.14 82 MET A O 1
ATOM 657 N N . ALA A 1 84 ? 9.673 3.728 1.772 1.00 51.92 83 ALA A N 1
ATOM 658 C CA . ALA A 1 84 ? 9.129 5.076 1.730 1.00 52.72 83 ALA A CA 1
ATOM 659 C C . ALA A 1 84 ? 9.491 5.844 2.983 1.00 49.53 83 ALA A C 1
ATOM 660 O O . ALA A 1 84 ? 9.435 5.316 4.094 1.00 48.82 83 ALA A O 1
ATOM 662 N N . GLY A 1 85 ? 9.875 7.098 2.788 1.00 48.80 84 GLY A N 1
ATOM 663 C CA . GLY A 1 85 ? 10.199 7.981 3.895 1.00 46.42 84 GLY A CA 1
ATOM 664 C C . GLY A 1 85 ? 11.553 7.670 4.515 1.00 42.39 84 GLY A C 1
ATOM 665 O O . GLY A 1 85 ? 11.810 8.070 5.645 1.00 40.75 84 GLY A O 1
ATOM 666 N N . LEU A 1 86 ? 12.417 6.965 3.783 1.00 41.09 85 LEU A N 1
ATOM 667 C CA . LEU A 1 86 ? 13.774 6.698 4.249 1.00 37.38 85 LEU A CA 1
ATOM 668 C C . LEU A 1 86 ? 14.497 8.040 4.291 1.00 36.12 85 LEU A C 1
ATOM 669 O O . LEU A 1 86 ? 14.609 8.707 3.265 1.00 38.27 85 LEU A O 1
ATOM 674 N N . PRO A 1 87 ? 15.007 8.443 5.471 1.00 33.33 86 PRO A N 1
ATOM 675 C CA . PRO A 1 87 ? 15.614 9.772 5.554 1.00 32.80 86 PRO A CA 1
ATOM 676 C C . PRO A 1 87 ? 16.972 9.870 4.856 1.00 31.36 86 PRO A C 1
ATOM 677 O O . PRO A 1 87 ? 17.622 8.851 4.615 1.00 29.81 86 PRO A O 1
ATOM 681 N N . ASP A 1 88 ? 17.364 11.098 4.529 1.00 31.85 87 ASP A N 1
ATOM 682 C CA . ASP A 1 88 ? 18.590 11.354 3.779 1.00 32.02 87 ASP A CA 1
ATOM 683 C C . ASP A 1 88 ? 19.705 11.514 4.795 1.00 29.04 87 ASP A C 1
ATOM 684 O O . ASP A 1 88 ? 20.169 12.607 5.083 1.00 29.65 87 ASP A O 1
ATOM 689 N N . ILE A 1 89 ? 20.052 10.388 5.398 1.00 25.30 88 ILE A N 1
ATOM 690 C CA . ILE A 1 89 ? 21.119 10.291 6.368 1.00 22.83 88 ILE A CA 1
ATOM 691 C C . ILE A 1 89 ? 21.939 9.051 6.010 1.00 20.85 88 ILE A C 1
ATOM 692 O O . ILE A 1 89 ? 21.465 8.179 5.275 1.00 21.99 88 ILE A O 1
ATOM 697 N N . PRO A 1 90 ? 23.169 8.966 6.518 1.00 19.16 89 PRO A N 1
ATOM 698 C CA . PRO A 1 90 ? 24.002 7.820 6.128 1.00 18.02 89 PRO A CA 1
ATOM 699 C C . PRO A 1 90 ? 23.401 6.501 6.570 1.00 16.89 89 PRO A C 1
ATOM 700 O O . PRO A 1 90 ? 22.847 6.389 7.663 1.00 16.03 89 PRO A O 1
ATOM 704 N N . ILE A 1 91 ? 23.510 5.509 5.687 1.00 16.48 90 ILE A N 1
ATOM 705 C CA . ILE A 1 91 ? 23.172 4.147 6.010 1.00 16.23 90 ILE A CA 1
ATOM 706 C C . ILE A 1 91 ? 24.444 3.334 5.954 1.00 15.11 90 ILE A C 1
ATOM 707 O O . ILE A 1 91 ? 25.136 3.320 4.922 1.00 15.23 90 ILE A O 1
ATOM 712 N N . VAL A 1 92 ? 24.777 2.703 7.052 1.00 14.21 91 VAL 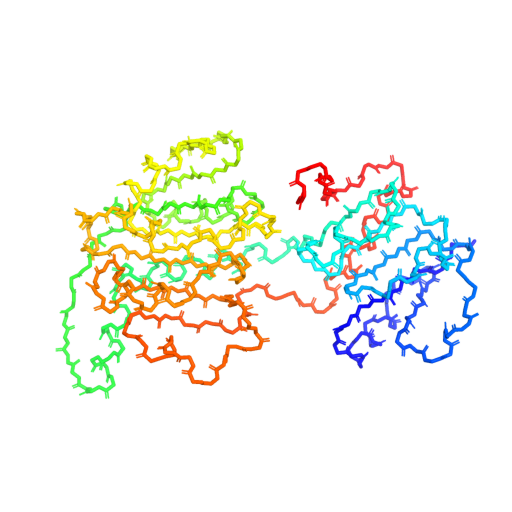A N 1
ATOM 713 C CA . VAL A 1 92 ? 26.026 1.959 7.237 1.00 13.66 91 VAL A CA 1
ATOM 714 C C . VAL A 1 92 ? 25.732 0.475 7.150 1.00 14.37 91 VAL A C 1
ATOM 715 O O . VAL A 1 92 ? 24.888 -0.031 7.896 1.00 14.88 91 VAL A O 1
ATOM 719 N N . ARG A 1 93 ? 26.415 -0.244 6.261 1.00 15.04 92 ARG A N 1
ATOM 720 C CA . ARG A 1 93 ? 26.199 -1.683 6.197 1.00 16.34 92 ARG A CA 1
ATOM 721 C C . ARG A 1 93 ? 27.078 -2.426 7.163 1.00 16.17 92 ARG A C 1
ATOM 722 O O . ARG A 1 93 ? 28.073 -1.920 7.653 1.00 14.83 92 ARG A O 1
ATOM 734 N N . PHE A 1 94 ? 26.624 -3.608 7.538 1.00 17.47 93 PHE A N 1
ATOM 735 C CA . PHE A 1 94 ? 27.297 -4.404 8.484 1.00 18.29 93 PHE A CA 1
ATOM 736 C C . PHE A 1 94 ? 28.368 -5.137 7.755 1.00 19.50 93 PHE A C 1
ATOM 737 O O . PHE A 1 94 ? 28.064 -6.025 6.955 1.00 21.09 93 PHE A O 1
ATOM 745 N N . VAL A 1 95 ? 29.613 -4.727 7.950 1.00 21.43 94 VAL A N 1
ATOM 746 C CA . VAL A 1 95 ? 30.755 -5.396 7.452 1.00 21.51 94 VAL A CA 1
ATOM 747 C C . VAL A 1 95 ? 31.481 -5.961 8.644 1.00 22.22 94 VAL A C 1
ATOM 748 O O . VAL A 1 95 ? 32.139 -5.253 9.449 1.00 22.66 94 VAL A O 1
ATOM 752 N N . ASP A 1 96 ? 31.202 -7.244 8.824 1.00 23.45 95 ASP A N 1
ATOM 753 C CA . ASP A 1 96 ? 31.849 -7.981 9.891 1.00 24.46 95 ASP A CA 1
ATOM 754 C C . ASP A 1 96 ? 33.267 -8.251 9.376 1.00 23.98 95 ASP A C 1
ATOM 755 O O . ASP A 1 96 ? 33.546 -9.190 8.572 1.00 23.44 95 ASP A O 1
ATOM 760 N N . ARG A 1 97 ? 34.172 -7.428 9.832 1.00 24.12 96 ARG A N 1
ATOM 761 C CA . ARG A 1 97 ? 35.599 -7.527 9.469 1.00 26.38 96 ARG A CA 1
ATOM 762 C C . ARG A 1 97 ? 36.172 -8.891 9.687 1.00 23.56 96 ARG A C 1
ATOM 763 O O . ARG A 1 97 ? 37.074 -9.322 8.929 1.00 23.37 96 ARG A O 1
ATOM 765 N N . SER A 1 98 ? 35.631 -9.688 10.630 1.00 25.95 97 SER A N 1
ATOM 766 C CA . SER A 1 98 ? 36.049 -11.150 10.769 1.00 26.16 97 SER A CA 1
ATOM 767 C C . SER A 1 98 ? 35.392 -12.230 9.908 1.00 25.48 97 SER A C 1
ATOM 768 O O . SER A 1 98 ? 35.875 -13.321 9.864 1.00 29.18 97 SER A O 1
ATOM 771 N N . LEU A 1 99 ? 34.288 -11.906 9.213 1.00 20.18 98 LEU A N 1
ATOM 772 C CA . LEU A 1 99 ? 33.535 -12.710 8.313 1.00 18.95 98 LEU A CA 1
ATOM 773 C C . LEU A 1 99 ? 34.165 -12.868 6.929 1.00 15.62 98 LEU A C 1
ATOM 774 O O . LEU A 1 99 ? 33.912 -13.845 6.174 1.00 15.29 98 LEU A O 1
ATOM 779 N N . THR A 1 100 ? 34.863 -11.835 6.479 1.00 13.42 99 THR A N 1
ATOM 780 C CA . THR A 1 100 ? 35.540 -11.885 5.191 1.00 12.19 99 THR A CA 1
ATOM 781 C C . THR A 1 100 ? 36.386 -13.139 5.025 1.00 11.18 99 THR A C 1
ATOM 782 O O . THR A 1 100 ? 36.277 -13.850 4.014 1.00 10.46 99 THR A O 1
ATOM 786 N N . THR A 1 101 ? 37.199 -13.485 6.031 1.00 11.12 100 THR A N 1
ATOM 787 C CA . THR A 1 101 ? 38.074 -14.626 5.914 1.00 11.34 100 THR A CA 1
ATOM 788 C C . THR A 1 101 ? 37.264 -15.939 5.847 1.00 10.61 100 THR A C 1
ATOM 789 O O . THR A 1 101 ? 37.687 -16.903 5.207 1.00 10.43 100 THR A O 1
ATOM 793 N N . ARG A 1 102 ? 36.118 -15.978 6.494 1.00 10.96 101 ARG A N 1
ATOM 794 C CA . ARG A 1 102 ? 35.267 -17.162 6.473 1.00 10.96 101 ARG A CA 1
ATOM 795 C C . ARG A 1 102 ? 34.608 -17.330 5.112 1.00 9.97 101 ARG A C 1
ATOM 796 O O . ARG A 1 102 ? 34.473 -18.447 4.578 1.00 9.62 101 ARG A O 1
ATOM 804 N N . MET A 1 103 ? 34.220 -16.235 4.457 1.00 9.61 102 MET A N 1
ATOM 805 C CA . MET A 1 103 ? 33.681 -16.338 3.091 1.00 9.53 102 MET A CA 1
ATOM 806 C C . MET A 1 103 ? 34.760 -16.863 2.196 1.0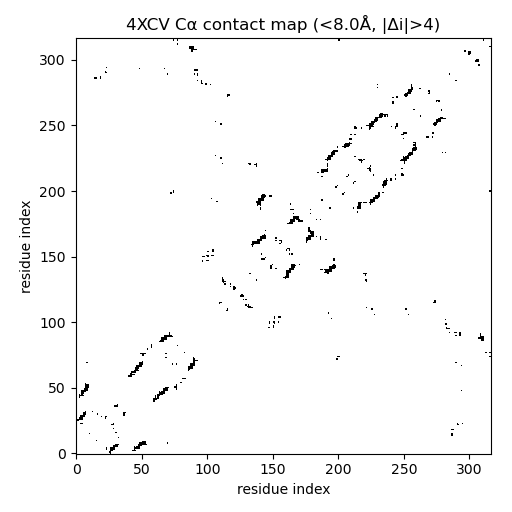0 9.31 102 MET A C 1
ATOM 807 O O . MET A 1 103 ? 34.508 -17.733 1.343 1.00 9.65 102 MET A O 1
ATOM 812 N N . SER A 1 104 ? 36.005 -16.413 2.333 1.00 9.23 103 SER A N 1
ATOM 813 C CA . SER A 1 104 ? 37.084 -16.911 1.495 1.00 9.03 103 SER A CA 1
ATOM 814 C C . SER A 1 104 ? 37.362 -18.387 1.749 1.00 8.69 103 SER A C 1
ATOM 815 O O . SER A 1 104 ? 37.651 -19.129 0.772 1.00 8.74 103 SER A O 1
ATOM 818 N N . GLU A 1 105 ? 37.229 -18.869 2.991 1.00 8.60 104 GLU A N 1
ATOM 819 C CA . GLU A 1 105 ? 37.377 -20.315 3.241 1.00 8.82 104 GLU A CA 1
ATOM 820 C C . GLU A 1 105 ? 36.350 -21.058 2.377 1.00 8.45 104 GLU A C 1
ATOM 821 O O . GLU A 1 105 ? 36.678 -22.078 1.738 1.00 8.83 104 GLU A O 1
ATOM 827 N N . TRP A 1 106 ? 35.097 -20.583 2.393 1.00 8.51 105 TRP A N 1
ATOM 828 C CA . TRP A 1 106 ? 34.020 -21.275 1.669 1.00 8.44 105 TRP A CA 1
ATOM 829 C C . TRP A 1 106 ? 34.273 -21.243 0.178 1.00 8.24 105 TRP A C 1
ATOM 830 O O . TRP A 1 106 ? 34.148 -22.280 -0.501 1.00 8.20 105 TRP A O 1
ATOM 841 N N . VAL A 1 107 ? 34.631 -20.075 -0.353 1.00 8.39 106 VAL A N 1
ATOM 842 C CA . VAL A 1 107 ? 34.838 -19.964 -1.789 1.00 8.50 106 VAL A CA 1
ATOM 843 C C . VAL A 1 107 ? 35.980 -20.869 -2.238 1.00 7.97 106 VAL A C 1
ATOM 844 O O . VAL A 1 107 ? 35.860 -21.563 -3.247 1.00 8.34 106 VAL A O 1
ATOM 848 N N . VAL A 1 108 ? 37.108 -20.813 -1.543 1.00 8.15 107 VAL A N 1
ATOM 849 C CA . VAL A 1 108 ? 38.250 -21.634 -1.945 1.00 8.18 107 VAL A CA 1
ATOM 850 C C . VAL A 1 108 ? 37.892 -23.117 -1.839 1.00 8.04 107 VAL A C 1
ATOM 851 O O . VAL A 1 108 ? 38.214 -23.910 -2.733 1.00 8.37 107 VAL A O 1
ATOM 855 N N . MET A 1 109 ? 37.199 -23.524 -0.754 1.00 8.09 108 MET A N 1
ATOM 856 C CA . MET A 1 109 ? 36.812 -24.925 -0.612 1.00 8.43 108 MET A CA 1
ATOM 857 C C . MET A 1 109 ? 35.924 -25.361 -1.752 1.00 8.41 108 MET A C 1
ATOM 858 O O . MET A 1 109 ? 36.145 -26.432 -2.308 1.00 8.79 108 MET A O 1
ATOM 863 N N . GLN A 1 110 ? 34.939 -24.550 -2.119 1.00 8.16 109 GLN A N 1
ATOM 864 C CA . GLN A 1 110 ? 34.050 -24.932 -3.203 1.00 8.45 109 GLN A CA 1
ATOM 865 C C . GLN A 1 110 ? 34.784 -25.024 -4.509 1.00 8.58 109 GLN A C 1
ATOM 866 O O . GLN A 1 110 ? 34.608 -25.959 -5.283 1.00 8.26 109 GLN A O 1
ATOM 872 N N . CYS A 1 111 ? 35.646 -24.061 -4.803 1.00 8.18 110 CYS A N 1
ATOM 873 C CA . CYS A 1 111 ? 36.434 -24.137 -6.044 1.00 8.86 110 CYS A CA 1
ATOM 874 C C . CYS A 1 111 ? 37.325 -25.350 -6.081 1.00 8.62 110 CYS A C 1
ATOM 875 O O . CYS A 1 111 ? 37.432 -25.999 -7.129 1.00 9.24 110 CYS A O 1
ATOM 878 N N . LEU A 1 112 ? 37.951 -25.679 -4.951 1.00 8.57 111 LEU A N 1
ATOM 879 C CA . LEU A 1 112 ? 38.772 -26.892 -4.896 1.00 8.62 111 LEU A CA 1
ATOM 880 C C . LEU A 1 112 ? 37.941 -28.166 -5.052 1.00 8.94 111 LEU A C 1
ATOM 881 O O . LEU A 1 112 ? 38.358 -29.097 -5.761 1.00 9.07 111 LEU A O 1
ATOM 886 N N . MET A 1 113 ? 36.761 -28.218 -4.439 1.00 8.57 112 MET A N 1
ATOM 887 C CA . MET A 1 113 ? 35.939 -29.418 -4.557 1.00 9.24 112 MET A CA 1
ATOM 888 C C . MET A 1 113 ? 35.508 -29.635 -6.002 1.00 9.50 112 MET A C 1
ATOM 889 O O . MET A 1 113 ? 35.413 -30.779 -6.470 1.00 10.59 112 MET A O 1
ATOM 894 N N . HIS A 1 114 ? 35.241 -28.579 -6.732 1.00 9.00 113 HIS A N 1
ATOM 895 C CA . HIS A 1 114 ? 34.931 -28.707 -8.161 1.00 9.69 113 HIS A CA 1
ATOM 896 C C . HIS A 1 114 ? 36.173 -29.040 -8.971 1.00 9.88 113 HIS A C 1
ATOM 897 O O . HIS A 1 114 ? 36.111 -29.917 -9.861 1.00 11.56 113 HIS A O 1
ATOM 904 N N . LEU A 1 115 ? 37.297 -28.431 -8.666 1.00 9.34 114 LEU A N 1
ATOM 905 C CA . LEU A 1 115 ? 38.532 -28.729 -9.377 1.00 9.76 114 LEU A CA 1
ATOM 906 C C . LEU A 1 115 ? 38.909 -30.198 -9.221 1.00 10.05 114 LEU A C 1
ATOM 907 O O . LEU A 1 115 ? 39.326 -30.849 -10.211 1.00 10.76 114 LEU A O 1
ATOM 912 N N . ARG A 1 116 ? 38.764 -30.727 -7.999 1.00 9.85 115 ARG A N 1
ATOM 913 C CA . ARG A 1 116 ? 39.325 -32.013 -7.647 1.00 10.34 115 ARG A CA 1
ATOM 914 C C . ARG A 1 116 ? 38.350 -33.163 -7.812 1.00 11.02 115 ARG A C 1
ATOM 915 O O . ARG A 1 116 ? 38.791 -34.327 -7.741 1.00 14.80 115 ARG A O 1
ATOM 923 N N . GLY A 1 117 ? 37.086 -32.896 -8.073 1.00 10.52 116 GLY A N 1
ATOM 924 C CA . GLY A 1 117 ? 36.125 -33.941 -8.233 1.00 10.99 116 GLY A CA 1
ATOM 925 C C . GLY A 1 117 ? 35.598 -34.540 -6.969 1.00 10.95 116 GLY A C 1
ATOM 926 O O . GLY A 1 117 ? 35.373 -35.756 -6.884 1.00 11.62 116 GLY A O 1
ATOM 927 N N . GLN A 1 118 ? 35.332 -33.712 -5.963 1.00 10.89 117 GLN A N 1
ATOM 928 C CA . GLN A 1 118 ? 34.782 -34.213 -4.735 1.00 11.19 117 GLN A CA 1
ATOM 929 C C . GLN A 1 118 ? 33.476 -34.957 -4.921 1.00 11.56 117 GLN A C 1
ATOM 930 O O . GLN A 1 118 ? 33.232 -35.928 -4.227 1.00 11.44 117 GLN A O 1
ATOM 936 N N . TYR A 1 119 ? 32.619 -34.494 -5.812 1.00 13.21 118 TYR A N 1
ATOM 937 C CA . TYR A 1 119 ? 31.349 -35.189 -6.031 1.00 14.71 118 TYR A CA 1
ATOM 938 C C . TYR A 1 119 ? 31.611 -36.634 -6.445 1.00 13.38 118 TYR A C 1
ATOM 939 O O . TYR A 1 119 ? 30.988 -37.608 -5.929 1.00 13.32 118 TYR A O 1
ATOM 948 N N . GLY A 1 120 ? 32.498 -36.843 -7.393 1.00 12.83 119 GLY A N 1
ATOM 949 C CA . GLY A 1 120 ? 32.792 -38.193 -7.857 1.00 12.76 119 GLY A CA 1
ATOM 950 C C . GLY A 1 120 ? 33.463 -39.025 -6.795 1.00 11.71 119 GLY A C 1
ATOM 951 O O . GLY A 1 120 ? 33.123 -40.184 -6.598 1.00 11.69 119 GLY A O 1
ATOM 952 N N . HIS A 1 121 ? 34.449 -38.434 -6.119 1.00 11.26 120 HIS A N 1
ATOM 953 C CA . HIS A 1 121 ? 35.116 -39.127 -5.033 1.00 11.04 120 HIS A CA 1
ATOM 954 C C . HIS A 1 121 ? 34.124 -39.590 -3.992 1.00 11.20 120 HIS A C 1
ATOM 955 O O . HIS A 1 121 ? 34.209 -40.742 -3.508 1.00 11.61 120 HIS A O 1
ATOM 962 N N . ASP A 1 122 ? 33.200 -38.735 -3.642 1.00 11.71 121 ASP A N 1
ATOM 963 C CA A ASP A 1 122 ? 32.269 -39.109 -2.610 0.50 12.65 121 ASP A CA 1
ATOM 964 C CA B ASP A 1 122 ? 32.153 -39.025 -2.625 0.50 12.76 121 ASP A CA 1
ATOM 965 C C . ASP A 1 122 ? 31.262 -40.155 -3.081 1.00 12.93 121 ASP A C 1
ATOM 966 O O . ASP A 1 122 ? 30.936 -41.069 -2.337 1.00 12.96 121 ASP A O 1
ATOM 975 N N . SER A 1 123 ? 30.805 -40.038 -4.327 1.00 12.63 122 SER A N 1
ATOM 976 C CA . SER A 1 123 ? 29.919 -41.042 -4.889 1.00 13.32 122 SER A CA 1
ATOM 977 C C . SER A 1 123 ? 30.560 -42.423 -4.909 1.00 12.92 122 SER A C 1
ATOM 978 O O . SER A 1 123 ? 29.945 -43.435 -4.535 1.00 13.48 122 SER A O 1
ATOM 983 N N . HIS A 1 124 ? 31.796 -42.503 -5.352 1.00 11.86 123 HIS A N 1
ATOM 984 C CA . HIS A 1 124 ? 32.505 -43.787 -5.355 1.00 12.00 123 HIS A CA 1
ATOM 985 C C . HIS A 1 124 ? 32.785 -44.303 -3.936 1.00 11.58 123 HIS A C 1
ATOM 986 O O . HIS A 1 124 ? 32.656 -45.483 -3.683 1.00 11.96 123 HIS A O 1
ATOM 993 N N . GLN A 1 125 ? 33.159 -43.404 -3.021 1.00 11.24 124 GLN A N 1
ATOM 994 C CA . GLN A 1 125 ? 33.447 -43.810 -1.646 1.00 11.56 124 GLN A CA 1
ATOM 995 C C . GLN A 1 125 ? 32.213 -44.470 -1.019 1.00 12.59 124 GLN A C 1
ATOM 996 O O . GLN A 1 125 ? 32.317 -45.537 -0.392 1.00 12.51 124 GLN A O 1
ATOM 1002 N N . ARG A 1 126 ? 31.038 -43.904 -1.257 1.00 13.56 125 ARG A N 1
ATOM 1003 C CA . ARG A 1 126 ? 29.811 -44.446 -0.667 1.00 15.41 125 ARG A CA 1
ATOM 1004 C C . ARG A 1 126 ? 29.464 -45.831 -1.204 1.00 15.91 125 ARG A C 1
ATOM 1005 O O . ARG A 1 126 ? 28.678 -46.561 -0.583 1.00 17.97 125 ARG A O 1
ATOM 1013 N N . ARG A 1 127 ? 30.007 -46.163 -2.371 1.00 14.97 126 ARG A N 1
ATOM 1014 C CA . ARG A 1 127 ? 29.803 -47.438 -3.024 1.00 16.38 126 ARG A CA 1
ATOM 1015 C C . ARG A 1 127 ? 30.969 -48.359 -2.870 1.00 15.27 126 ARG A C 1
ATOM 1016 O O . ARG A 1 127 ? 30.973 -49.439 -3.468 1.00 15.93 126 ARG A O 1
ATOM 1024 N N . ARG A 1 128 ? 31.926 -48.007 -2.011 1.00 14.19 127 ARG A N 1
ATOM 1025 C CA . ARG A 1 128 ? 33.124 -48.811 -1.785 1.00 14.56 127 ARG A CA 1
ATOM 1026 C C . ARG A 1 128 ? 33.874 -49.113 -3.056 1.00 14.70 127 ARG A C 1
ATOM 1027 O O . ARG A 1 128 ? 34.384 -50.215 -3.252 1.00 15.88 127 ARG A O 1
ATOM 1035 N N . GLU A 1 129 ? 33.948 -48.098 -3.923 1.00 14.60 128 GLU A N 1
ATOM 1036 C CA . GLU A 1 129 ? 34.621 -48.197 -5.231 1.00 15.44 128 GLU A CA 1
ATOM 1037 C C . GLU A 1 129 ? 35.917 -47.390 -5.244 1.00 14.32 128 GLU A C 1
ATOM 1038 O O . GLU A 1 129 ? 35.897 -46.207 -4.986 1.00 14.02 128 GLU A O 1
ATOM 1044 N N . TRP A 1 130 ? 37.010 -48.043 -5.589 1.00 14.11 129 TRP A N 1
ATOM 1045 C CA . TRP A 1 130 ? 38.331 -47.411 -5.720 1.00 13.57 129 TRP A CA 1
ATOM 1046 C C . TRP A 1 130 ? 38.409 -46.908 -7.148 1.00 13.68 129 TRP A C 1
ATOM 1047 O O . TRP A 1 130 ? 38.420 -47.710 -8.119 1.00 15.00 129 TRP A O 1
ATOM 1058 N N . ALA A 1 131 ? 38.460 -45.579 -7.326 1.00 12.65 130 ALA A N 1
ATOM 1059 C CA . ALA A 1 131 ? 38.233 -44.986 -8.658 1.00 13.29 130 ALA A CA 1
ATOM 1060 C C . ALA A 1 131 ? 39.030 -43.722 -8.824 1.00 12.80 130 ALA A C 1
ATOM 1061 O O . ALA A 1 131 ? 38.571 -42.629 -8.553 1.00 12.31 130 ALA A O 1
ATOM 1063 N N . LYS A 1 132 ? 40.263 -43.860 -9.278 1.00 13.16 131 LYS A N 1
ATOM 1064 C CA . LYS A 1 132 ? 41.099 -42.681 -9.478 1.00 13.32 131 LYS A CA 1
ATOM 1065 C C . LYS A 1 132 ? 40.468 -41.746 -10.495 1.00 13.34 131 LYS A C 1
ATOM 1066 O O . LYS A 1 132 ? 39.979 -42.188 -11.540 1.00 13.93 131 LYS A O 1
ATOM 1072 N N . LEU A 1 133 ? 40.503 -40.440 -10.177 1.00 12.82 132 LEU A N 1
ATOM 1073 C CA . LEU A 1 133 ? 40.056 -39.384 -11.072 1.00 13.71 132 LEU A CA 1
ATOM 1074 C C . LEU A 1 133 ? 41.179 -38.504 -11.529 1.00 14.58 132 LEU A C 1
ATOM 1075 O O . LEU A 1 133 ? 42.215 -38.432 -10.872 1.00 15.09 132 LEU A O 1
ATOM 1080 N N . ILE A 1 134 ? 40.973 -37.902 -12.689 1.00 17.46 133 ILE A N 1
ATOM 1081 C CA . ILE A 1 134 ? 41.924 -36.930 -13.267 1.00 17.35 133 ILE A CA 1
ATOM 1082 C C . ILE A 1 134 ? 41.435 -35.545 -12.952 1.00 16.70 133 ILE A C 1
ATOM 1083 O O . ILE A 1 134 ? 40.271 -35.222 -13.207 1.00 17.31 133 ILE A O 1
ATOM 1088 N N . ALA A 1 135 ? 42.305 -34.698 -12.413 1.00 15.87 134 ALA A N 1
ATOM 1089 C CA . ALA A 1 135 ? 41.951 -33.302 -12.214 1.00 15.73 134 ALA A CA 1
ATOM 1090 C C . ALA A 1 135 ? 43.082 -32.449 -12.741 1.00 15.69 134 ALA A C 1
ATOM 1091 O O . ALA A 1 135 ? 44.250 -32.760 -12.551 1.00 16.11 134 ALA A O 1
ATOM 1093 N N . PRO A 1 136 ? 42.725 -31.374 -13.418 1.00 15.42 135 PRO A N 1
ATOM 1094 C CA . PRO A 1 136 ? 43.765 -30.467 -13.840 1.00 15.66 135 PRO A CA 1
ATOM 1095 C C . PRO A 1 136 ? 44.320 -29.672 -12.655 1.00 14.55 135 PRO A C 1
ATOM 1096 O O . PRO A 1 136 ? 43.618 -29.506 -11.656 1.00 13.55 135 PRO A O 1
ATOM 1100 N N . GLU A 1 137 ? 45.559 -29.213 -12.747 1.00 14.39 136 GLU A N 1
ATOM 1101 C CA . GLU A 1 137 ? 46.038 -28.295 -11.682 1.00 14.37 136 GLU A CA 1
ATOM 1102 C C . GLU A 1 137 ? 45.256 -26.971 -11.762 1.00 12.94 136 GLU A C 1
ATOM 1103 O O . GLU A 1 137 ? 44.671 -26.607 -12.807 1.00 13.12 136 GLU A O 1
ATOM 1109 N N . ALA A 1 138 ? 45.176 -26.286 -10.625 1.00 11.55 137 ALA A N 1
ATOM 1110 C CA . ALA A 1 138 ? 44.428 -25.071 -10.512 1.00 11.35 137 ALA A CA 1
ATOM 1111 C C . ALA A 1 138 ? 44.814 -24.049 -11.568 1.00 11.52 137 ALA A C 1
ATOM 1112 O O . ALA A 1 138 ? 43.943 -23.351 -12.049 1.00 11.12 137 ALA A O 1
ATOM 1114 N N . ALA A 1 139 ? 46.105 -23.987 -11.903 1.00 12.26 138 ALA A N 1
ATOM 1115 C CA . ALA A 1 139 ? 46.553 -22.989 -12.898 1.00 12.86 138 ALA A CA 1
ATOM 1116 C C . ALA A 1 139 ? 45.924 -23.140 -14.272 1.00 13.76 138 ALA A C 1
ATOM 1117 O O . ALA A 1 139 ? 45.906 -22.189 -15.060 1.00 14.63 138 ALA A O 1
ATOM 1119 N N . GLU A 1 140 ? 45.389 -24.309 -14.565 1.00 13.84 139 GLU A N 1
ATOM 1120 C CA A GLU A 1 140 ? 44.736 -24.543 -15.845 0.50 15.12 139 GLU A CA 1
ATOM 1121 C CA B GLU A 1 140 ? 44.723 -24.581 -15.834 0.50 14.76 139 GLU A CA 1
ATOM 1122 C C . GLU A 1 140 ? 43.295 -24.071 -15.880 1.00 14.10 139 GLU A C 1
ATOM 1123 O O . GLU A 1 140 ? 42.655 -24.117 -16.920 1.00 15.67 139 GLU A O 1
ATOM 1134 N N . VAL A 1 141 ? 42.756 -23.620 -14.747 1.00 12.54 140 VAL A N 1
ATOM 1135 C CA . VAL A 1 141 ? 41.353 -23.294 -14.597 1.00 12.32 140 VAL A CA 1
ATOM 1136 C C . VAL A 1 141 ? 41.225 -21.818 -14.237 1.00 11.56 140 VAL A C 1
ATOM 1137 O O . VAL A 1 141 ? 41.958 -21.304 -13.360 1.00 11.80 140 VAL A O 1
ATOM 1141 N N . THR A 1 142 ? 40.334 -21.123 -14.914 1.00 11.13 141 THR A N 1
ATOM 1142 C CA . THR A 1 142 ? 40.090 -19.709 -14.592 1.00 11.04 141 THR A CA 1
ATOM 1143 C C . THR A 1 142 ? 38.839 -19.557 -13.757 1.00 10.57 141 THR A C 1
ATOM 1144 O O . THR A 1 142 ? 37.724 -19.949 -14.141 1.00 11.00 141 THR A O 1
ATOM 1148 N N . VAL A 1 143 ? 39.046 -18.997 -12.575 1.00 9.90 142 VAL A N 1
ATOM 1149 C CA . VAL A 1 143 ? 37.941 -18.559 -11.714 1.00 9.62 142 VAL A CA 1
ATOM 1150 C C . VAL A 1 143 ? 37.645 -17.090 -12.001 1.00 9.65 142 VAL A C 1
ATOM 1151 O O . VAL A 1 143 ? 38.545 -16.232 -11.939 1.00 10.21 142 VAL A O 1
ATOM 1155 N N . GLY A 1 144 ? 36.391 -16.817 -12.393 1.00 9.47 143 GLY A N 1
ATOM 1156 C CA . GLY A 1 144 ? 35.910 -15.469 -12.635 1.00 9.55 143 GLY A CA 1
ATOM 1157 C C . GLY A 1 144 ? 35.083 -14.998 -11.467 1.00 9.46 143 GLY A C 1
ATOM 1158 O O . GLY A 1 144 ? 33.995 -15.535 -11.226 1.00 10.14 143 GLY A O 1
ATOM 1159 N N . VAL A 1 145 ? 35.607 -14.013 -10.723 1.00 9.31 144 VAL A N 1
ATOM 1160 C CA . VAL A 1 145 ? 34.923 -13.494 -9.543 1.00 9.54 144 VAL A CA 1
ATOM 1161 C C . VAL A 1 145 ? 34.087 -12.278 -9.940 1.00 10.07 144 VAL A C 1
ATOM 1162 O O . VAL A 1 145 ? 34.614 -11.289 -10.444 1.00 10.19 144 VAL A O 1
ATOM 1166 N N . MET A 1 146 ? 32.796 -12.350 -9.670 1.00 10.35 145 MET A N 1
ATOM 1167 C CA . MET A 1 146 ? 31.843 -11.276 -9.964 1.00 10.92 145 MET A CA 1
ATOM 1168 C C . MET A 1 146 ? 31.547 -10.580 -8.660 1.00 10.54 145 MET A C 1
ATOM 1169 O O . MET A 1 146 ? 30.906 -11.120 -7.747 1.00 10.82 145 MET A O 1
ATOM 1174 N N . GLY A 1 147 ? 32.046 -9.340 -8.587 1.00 10.68 146 GLY A N 1
ATOM 1175 C CA . GLY A 1 147 ? 32.005 -8.580 -7.335 1.00 10.64 146 GLY A CA 1
ATOM 1176 C C . GLY A 1 147 ? 33.413 -8.564 -6.777 1.00 10.44 146 GLY A C 1
ATOM 1177 O O . GLY A 1 147 ? 33.980 -9.618 -6.450 1.00 10.67 146 GLY A O 1
ATOM 1178 N N . LEU A 1 148 ? 33.994 -7.375 -6.700 1.00 10.38 147 LEU A N 1
ATOM 1179 C CA . LEU A 1 148 ? 35.358 -7.183 -6.254 1.00 10.24 147 LEU A CA 1
ATOM 1180 C C . LEU A 1 148 ? 35.346 -6.196 -5.113 1.00 11.01 147 LEU A C 1
ATOM 1181 O O . LEU A 1 148 ? 36.147 -5.234 -5.083 1.00 12.47 147 LEU A O 1
ATOM 1186 N N . GLY A 1 149 ? 34.450 -6.406 -4.158 1.00 10.56 148 GLY A N 1
ATOM 1187 C CA . GLY A 1 149 ? 34.354 -5.552 -2.967 1.00 10.96 148 GLY A CA 1
ATOM 1188 C C . GLY A 1 149 ? 35.126 -6.194 -1.831 1.00 10.75 148 GLY A C 1
ATOM 1189 O O . GLY A 1 149 ? 36.172 -6.842 -2.048 1.00 10.30 148 GLY A O 1
ATOM 1190 N N . ILE A 1 150 ? 34.649 -6.023 -0.618 1.00 11.02 149 ILE A N 1
ATOM 1191 C CA . ILE A 1 150 ? 35.333 -6.569 0.539 1.00 11.86 149 ILE A CA 1
ATOM 1192 C C . ILE A 1 150 ? 35.503 -8.086 0.384 1.00 10.91 149 ILE A C 1
ATOM 1193 O O . ILE A 1 150 ? 36.601 -8.628 0.551 1.00 11.07 149 ILE A O 1
ATOM 1198 N N . LEU A 1 151 ? 34.431 -8.781 -0.018 1.00 10.06 150 LEU A N 1
ATOM 1199 C CA . LEU A 1 151 ? 34.493 -10.224 -0.115 1.00 9.78 150 LEU A CA 1
ATOM 1200 C C . LEU A 1 151 ? 35.240 -10.663 -1.369 1.00 9.42 150 LEU A C 1
ATOM 1201 O O . LEU A 1 151 ? 36.128 -11.500 -1.288 1.00 9.35 150 LEU A O 1
ATOM 1206 N N . GLY A 1 152 ? 34.948 -10.080 -2.520 1.00 9.47 151 GLY A N 1
ATOM 1207 C CA . GLY A 1 152 ? 35.579 -10.554 -3.728 1.00 9.38 151 GLY A CA 1
ATOM 1208 C C . GLY A 1 152 ? 37.058 -10.326 -3.747 1.00 9.87 151 GLY A C 1
ATOM 1209 O O . GLY A 1 152 ? 37.787 -11.167 -4.270 1.00 10.27 151 GLY A O 1
ATOM 1210 N N A GLN A 1 153 ? 37.542 -9.219 -3.220 0.50 10.11 152 GLN A N 1
ATOM 1211 N N B GLN A 1 153 ? 37.530 -9.198 -3.225 0.50 10.36 152 GLN A N 1
ATOM 1212 C CA A GLN A 1 153 ? 38.985 -9.018 -3.265 0.50 10.65 152 GLN A CA 1
ATOM 1213 C CA B GLN A 1 153 ? 38.981 -8.945 -3.177 0.50 11.13 152 GLN A CA 1
ATOM 1214 C C A GLN A 1 153 ? 39.749 -9.965 -2.367 0.50 10.48 152 GLN A C 1
ATOM 1215 C C B GLN A 1 153 ? 39.695 -10.034 -2.414 0.50 10.66 152 GLN A C 1
ATOM 1216 O O A GLN A 1 153 ? 40.882 -10.327 -2.676 0.50 10.27 152 GLN A O 1
ATOM 1217 O O B GLN A 1 153 ? 40.728 -10.564 -2.852 0.50 10.29 152 GLN A O 1
ATOM 1228 N N . ASP A 1 154 ? 39.159 -10.383 -1.243 1.00 10.33 153 ASP A N 1
ATOM 1229 C CA . ASP A 1 154 ? 39.803 -11.386 -0.431 1.00 10.47 153 ASP A CA 1
ATOM 1230 C C . ASP A 1 154 ? 39.811 -12.756 -1.080 1.00 10.16 153 ASP A C 1
ATOM 1231 O O . ASP A 1 154 ? 40.812 -13.473 -1.034 1.00 11.07 153 ASP A O 1
ATOM 1236 N N . ALA A 1 155 ? 38.695 -13.129 -1.702 1.00 9.96 154 ALA A N 1
ATOM 1237 C CA . ALA A 1 155 ? 38.613 -14.401 -2.416 1.00 9.99 154 ALA A CA 1
ATOM 1238 C C . ALA A 1 155 ? 39.607 -14.459 -3.527 1.00 9.86 154 ALA A C 1
ATOM 1239 O O . ALA A 1 155 ? 40.280 -15.486 -3.730 1.00 10.11 154 ALA A O 1
ATOM 1241 N N . VAL A 1 156 ? 39.695 -13.400 -4.327 1.00 9.57 155 VAL A N 1
ATOM 1242 C CA . VAL A 1 156 ? 40.676 -13.368 -5.420 1.00 9.91 155 VAL A CA 1
ATOM 1243 C C . VAL A 1 156 ? 42.072 -13.649 -4.904 1.00 10.43 155 VAL A C 1
ATOM 1244 O O . VAL A 1 156 ? 42.797 -14.448 -5.498 1.00 10.26 155 VAL A O 1
ATOM 1248 N N . ALA A 1 157 ? 42.486 -12.959 -3.847 1.00 10.20 156 ALA A N 1
ATOM 1249 C CA . ALA A 1 157 ? 43.834 -13.088 -3.328 1.00 10.94 156 ALA A CA 1
ATOM 1250 C C . ALA A 1 157 ? 44.129 -14.536 -2.947 1.00 10.90 156 ALA A C 1
ATOM 1251 O O . ALA A 1 157 ? 45.226 -15.080 -3.257 1.00 11.83 156 ALA A O 1
ATOM 1253 N N . LYS A 1 158 ? 43.178 -15.180 -2.280 1.00 10.80 157 LYS A N 1
ATOM 1254 C CA . LYS A 1 158 ? 43.409 -16.534 -1.763 1.00 10.74 157 LYS A CA 1
ATOM 1255 C C . LYS A 1 158 ? 43.323 -17.594 -2.851 1.00 10.38 157 LYS A C 1
ATOM 1256 O O . LYS A 1 158 ? 44.138 -18.540 -2.861 1.00 10.71 157 LYS A O 1
ATOM 1262 N N . LEU A 1 159 ? 42.407 -17.390 -3.807 1.00 9.73 158 LEU A N 1
ATOM 1263 C CA . LEU A 1 159 ? 42.369 -18.279 -4.967 1.00 9.75 158 LEU A CA 1
ATOM 1264 C C . LEU A 1 159 ? 43.680 -18.231 -5.752 1.00 10.40 158 LEU A C 1
ATOM 1265 O O . LEU A 1 159 ? 44.133 -19.255 -6.245 1.00 10.43 158 LEU A O 1
ATOM 1270 N N . LYS A 1 160 ? 44.240 -17.046 -5.887 1.00 10.74 159 LYS A N 1
ATOM 1271 C CA . LYS A 1 160 ? 45.519 -16.893 -6.599 1.00 12.21 159 LYS A CA 1
ATOM 1272 C C . LYS A 1 160 ? 46.617 -17.639 -5.901 1.00 12.13 159 LYS A C 1
ATOM 1273 O O . LYS A 1 160 ? 47.404 -18.328 -6.543 1.00 12.78 159 LYS A O 1
ATOM 1279 N N . VAL A 1 161 ? 46.670 -17.547 -4.584 1.00 11.88 160 VAL A N 1
ATOM 1280 C CA . VAL A 1 161 ? 47.727 -18.254 -3.842 1.00 12.33 160 VAL A CA 1
ATOM 1281 C C . VAL A 1 161 ? 47.573 -19.777 -4.024 1.00 11.60 160 VAL A C 1
ATOM 1282 O O . VAL A 1 161 ? 48.558 -20.496 -4.161 1.00 12.62 160 VAL A O 1
ATOM 1286 N N . MET A 1 162 ? 46.334 -20.282 -4.061 1.00 10.64 161 MET A N 1
ATOM 1287 C CA . MET A 1 162 ? 46.151 -21.693 -4.293 1.00 10.82 161 MET A CA 1
ATOM 1288 C C . MET A 1 162 ? 46.546 -22.140 -5.690 1.00 11.00 161 MET A C 1
ATOM 1289 O O . MET A 1 162 ? 46.701 -23.333 -5.902 1.00 11.29 161 MET A O 1
ATOM 1294 N N . GLY A 1 163 ? 46.663 -21.226 -6.638 1.00 10.65 162 GLY A N 1
ATOM 1295 C CA . GLY A 1 163 ? 47.209 -21.535 -7.936 1.00 11.02 162 GLY A CA 1
ATOM 1296 C C . GLY A 1 163 ? 46.248 -21.284 -9.089 1.00 10.89 162 GLY A C 1
ATOM 1297 O O . GLY A 1 163 ? 46.635 -21.432 -10.229 1.00 11.80 162 GLY A O 1
ATOM 1298 N N . PHE A 1 164 ? 44.989 -20.938 -8.810 1.00 10.17 163 PHE A N 1
ATOM 1299 C CA . PHE A 1 164 ? 44.041 -20.699 -9.905 1.00 10.32 163 PHE A CA 1
ATOM 1300 C C . PHE A 1 164 ? 44.463 -19.510 -10.731 1.00 10.85 163 PHE A C 1
ATOM 1301 O O . PHE A 1 164 ? 45.043 -18.564 -10.222 1.00 11.44 163 PHE A O 1
ATOM 1309 N N . ASN A 1 165 ? 44.116 -19.539 -12.011 1.00 10.96 164 ASN A N 1
ATOM 1310 C CA . ASN A 1 165 ? 44.093 -18.285 -12.785 1.00 11.52 164 ASN A CA 1
ATOM 1311 C C . ASN A 1 165 ? 42.809 -17.590 -12.337 1.00 10.82 164 ASN A C 1
ATOM 1312 O O . ASN A 1 165 ? 41.789 -18.240 -12.201 1.00 11.40 164 ASN A O 1
ATOM 1317 N N . VAL A 1 166 ? 42.876 -16.295 -12.058 1.00 10.74 165 VAL A N 1
ATOM 1318 C CA . VAL A 1 166 ? 41.722 -15.566 -11.586 1.00 10.47 165 VAL A CA 1
ATOM 1319 C C . VAL A 1 166 ? 41.539 -14.310 -12.401 1.00 10.62 165 VAL A C 1
ATOM 1320 O O . VAL A 1 166 ? 42.487 -13.607 -12.673 1.00 11.40 165 VAL A O 1
ATOM 1324 N N . ILE A 1 167 ? 40.288 -14.037 -12.752 1.00 9.87 166 ILE A N 1
ATOM 1325 C CA . ILE A 1 167 ? 39.904 -12.781 -13.401 1.00 10.25 166 ILE A CA 1
ATOM 1326 C C . ILE A 1 167 ? 38.732 -12.205 -12.606 1.00 9.77 166 ILE A C 1
ATOM 1327 O O . ILE A 1 167 ? 38.074 -12.933 -11.857 1.00 9.97 166 ILE A O 1
ATOM 1332 N N . GLY A 1 168 ? 38.474 -10.897 -12.742 1.00 9.92 167 GLY A N 1
ATOM 1333 C CA . GLY A 1 168 ? 37.389 -10.273 -11.994 1.00 9.72 167 GLY A CA 1
ATOM 1334 C C . GLY A 1 168 ? 36.551 -9.337 -12.808 1.00 9.72 167 GLY A C 1
ATOM 1335 O O . GLY A 1 168 ? 36.962 -8.809 -13.846 1.00 10.32 167 GLY A O 1
ATOM 1336 N N . TRP A 1 169 ? 35.339 -9.133 -12.303 1.00 9.65 168 TRP A N 1
ATOM 1337 C CA . TRP A 1 169 ? 34.364 -8.288 -12.952 1.00 10.12 168 TRP A CA 1
ATOM 1338 C C . TRP A 1 169 ? 33.659 -7.472 -11.857 1.00 9.95 168 TRP A C 1
ATOM 1339 O O . TRP A 1 169 ? 33.283 -7.993 -10.817 1.00 9.99 168 TRP A O 1
ATOM 1350 N N . SER A 1 170 ? 33.495 -6.190 -12.128 1.00 10.01 169 SER A N 1
ATOM 1351 C CA . SER A 1 170 ? 32.788 -5.285 -11.198 1.00 10.30 169 SER A CA 1
ATOM 1352 C C . SER A 1 170 ? 32.243 -4.130 -11.964 1.00 10.94 169 SER A C 1
ATOM 1353 O O . SER A 1 170 ? 32.495 -3.982 -13.148 1.00 11.09 169 SER A O 1
ATOM 1356 N N . ARG A 1 171 ? 31.440 -3.306 -11.307 1.00 11.29 170 ARG A N 1
ATOM 1357 C CA . ARG A 1 171 ? 30.742 -2.234 -12.010 1.00 12.59 170 ARG A CA 1
ATOM 1358 C C . ARG A 1 171 ? 31.727 -1.237 -12.599 1.00 12.84 170 ARG A C 1
ATOM 1359 O O . ARG A 1 171 ? 31.600 -0.803 -13.781 1.00 13.49 170 ARG A O 1
ATOM 1367 N N . THR A 1 172 ? 32.691 -0.841 -11.803 1.00 12.88 171 THR A N 1
ATOM 1368 C CA . THR A 1 172 ? 33.862 -0.084 -12.229 1.00 13.53 171 THR A CA 1
ATOM 1369 C C . THR A 1 172 ? 35.060 -0.983 -12.182 1.00 13.41 171 THR A C 1
ATOM 1370 O O . THR A 1 172 ? 35.310 -1.652 -11.181 1.00 12.88 171 THR A O 1
ATOM 1374 N N . ARG A 1 173 ? 35.863 -1.013 -13.254 1.00 13.75 172 ARG A N 1
ATOM 1375 C CA . ARG A 1 173 ? 37.041 -1.880 -13.288 1.00 14.31 172 ARG A CA 1
ATOM 1376 C C . ARG A 1 173 ? 37.991 -1.587 -12.123 1.00 14.91 172 ARG A C 1
ATOM 1377 O O . ARG A 1 173 ? 38.288 -0.405 -11.885 1.00 16.03 172 ARG A O 1
ATOM 1385 N N . LYS A 1 174 ? 38.438 -2.630 -11.441 1.00 15.59 173 LYS A N 1
ATOM 1386 C CA . LYS A 1 174 ? 39.480 -2.513 -10.393 1.00 17.94 173 LYS A CA 1
ATOM 1387 C C . LYS A 1 174 ? 40.863 -2.679 -10.973 1.00 19.85 173 LYS A C 1
ATOM 1388 O O . LYS A 1 174 ? 41.074 -3.236 -12.082 1.00 22.87 173 LYS A O 1
ATOM 1394 N N . THR A 1 175 ? 41.869 -2.215 -10.262 1.00 19.50 174 THR A N 1
ATOM 1395 C CA . THR A 1 175 ? 43.206 -2.589 -10.610 1.00 20.84 174 THR A CA 1
ATOM 1396 C C . THR A 1 175 ? 43.702 -3.553 -9.514 1.00 20.90 174 THR A C 1
ATOM 1397 O O . THR A 1 175 ? 43.748 -3.204 -8.342 1.00 22.80 174 THR A O 1
ATOM 1401 N N . ILE A 1 176 ? 44.033 -4.769 -9.916 1.00 19.39 175 ILE A N 1
ATOM 1402 C CA . ILE A 1 176 ? 44.508 -5.818 -8.972 1.00 18.61 175 ILE A CA 1
ATOM 1403 C C . ILE A 1 176 ? 45.701 -6.459 -9.670 1.00 19.56 175 ILE A C 1
ATOM 1404 O O . ILE A 1 176 ? 45.557 -7.057 -10.727 1.00 19.01 175 ILE A O 1
ATOM 1409 N N . GLU A 1 177 ? 46.899 -6.393 -9.069 1.00 22.58 176 GLU A N 1
ATOM 1410 C CA . GLU A 1 177 ? 48.072 -7.003 -9.719 1.00 25.12 176 GLU A CA 1
ATOM 1411 C C . GLU A 1 177 ? 47.945 -8.475 -9.979 1.00 23.72 176 GLU A C 1
ATOM 1412 O O . GLU A 1 177 ? 47.541 -9.231 -9.106 1.00 23.21 176 GLU A O 1
ATOM 1418 N N . GLY A 1 178 ? 48.272 -8.916 -11.194 1.00 22.46 177 GLY A N 1
ATOM 1419 C CA . GLY A 1 178 ? 48.184 -10.327 -11.552 1.00 22.34 177 GLY A CA 1
ATOM 1420 C C . GLY A 1 178 ? 46.841 -10.890 -11.907 1.00 20.96 177 GLY A C 1
ATOM 1421 O O . GLY A 1 178 ? 46.701 -12.098 -12.107 1.00 22.85 177 GLY A O 1
ATOM 1422 N N . VAL A 1 179 ? 45.823 -10.015 -11.941 1.00 19.91 178 VAL A N 1
ATOM 1423 C CA . VAL A 1 179 ? 44.470 -10.420 -12.153 1.00 17.93 178 VAL A CA 1
ATOM 1424 C C . VAL A 1 179 ? 43.876 -9.511 -13.204 1.00 16.64 178 VAL A C 1
ATOM 1425 O O . VAL A 1 179 ? 43.798 -8.303 -13.011 1.00 18.50 178 VAL A O 1
ATOM 1429 N N A GLU A 1 180 ? 43.489 -10.091 -14.333 0.50 16.18 179 GLU A N 1
ATOM 1430 N N B GLU A 1 180 ? 43.454 -10.095 -14.315 0.50 16.11 179 GLU A N 1
ATOM 1431 C CA . GLU A 1 180 ? 42.795 -9.329 -15.374 1.00 15.58 179 GLU A CA 1
ATOM 1432 C C A GLU A 1 180 ? 41.437 -8.925 -14.783 0.50 14.15 179 GLU A C 1
ATOM 1433 C C B GLU A 1 180 ? 41.378 -8.949 -14.896 0.50 14.16 179 GLU A C 1
ATOM 1434 O O A GLU A 1 180 ? 40.765 -9.742 -14.150 0.50 13.20 179 GLU A O 1
ATOM 1435 O O B GLU A 1 180 ? 40.588 -9.810 -14.490 0.50 13.34 179 GLU A O 1
ATOM 1446 N N . THR A 1 181 ? 41.074 -7.653 -14.950 1.00 13.45 180 THR A N 1
ATOM 1447 C CA . THR A 1 181 ? 39.812 -7.136 -14.406 1.00 12.70 180 THR A CA 1
ATOM 1448 C C . THR A 1 181 ? 39.050 -6.385 -15.466 1.00 12.35 180 THR A C 1
ATOM 1449 O O . THR A 1 181 ? 39.635 -5.698 -16.317 1.00 12.39 180 THR A O 1
ATOM 1453 N N . PHE A 1 182 ? 37.743 -6.527 -15.397 1.00 11.50 181 PHE A N 1
ATOM 1454 C CA . PHE A 1 182 ? 36.820 -6.059 -16.428 1.00 12.08 181 PHE A CA 1
ATOM 1455 C C . PHE A 1 182 ? 35.761 -5.126 -15.867 1.00 11.93 181 PHE A C 1
ATOM 1456 O O . PHE A 1 182 ? 35.339 -5.268 -14.713 1.00 11.44 181 PHE A O 1
ATOM 1464 N N . ASP A 1 183 ? 35.332 -4.192 -16.713 1.00 12.72 182 ASP A N 1
ATOM 1465 C CA . ASP A 1 183 ? 34.236 -3.276 -16.427 1.00 13.25 182 ASP A CA 1
ATOM 1466 C C . ASP A 1 183 ? 32.863 -3.953 -16.660 1.00 13.57 182 ASP A C 1
ATOM 1467 O O . ASP A 1 183 ? 32.781 -4.946 -17.321 1.00 13.06 182 ASP A O 1
ATOM 1475 N N . ALA A 1 184 ? 31.814 -3.327 -16.118 1.00 14.62 183 ALA A N 1
ATOM 1476 C CA . ALA A 1 184 ? 30.409 -3.779 -16.249 1.00 15.32 183 ALA A CA 1
ATOM 1477 C C . ALA A 1 184 ? 30.067 -4.275 -17.680 1.00 14.59 183 ALA A C 1
ATOM 1478 O O . ALA A 1 184 ? 29.619 -5.402 -17.860 1.00 14.21 183 ALA A O 1
ATOM 1480 N N . GLY A 1 185 ? 30.345 -3.434 -18.641 1.00 14.57 184 GLY A N 1
ATOM 1481 C CA . GLY A 1 185 ? 29.971 -3.658 -20.006 1.00 14.73 184 GLY A CA 1
ATOM 1482 C C . GLY A 1 185 ? 30.702 -4.780 -20.675 1.00 14.68 184 GLY A C 1
ATOM 1483 O O . GLY A 1 185 ? 30.274 -5.215 -21.749 1.00 15.90 184 GLY A O 1
ATOM 1484 N N . GLU A 1 186 ? 31.783 -5.279 -20.077 1.00 14.10 185 GLU A N 1
ATOM 1485 C CA . GLU A 1 186 ? 32.577 -6.341 -20.637 1.00 14.29 185 GLU A CA 1
ATOM 1486 C C . GLU A 1 186 ? 32.163 -7.719 -20.153 1.00 14.32 185 GLU A C 1
ATOM 1487 O O . GLU A 1 186 ? 32.938 -8.710 -20.229 1.00 14.14 185 GLU A O 1
ATOM 1493 N N . LEU A 1 187 ? 30.938 -7.816 -19.617 1.00 14.77 186 LEU A N 1
ATOM 1494 C CA . LEU A 1 187 ? 30.437 -9.067 -19.070 1.00 15.43 186 LEU A CA 1
ATOM 1495 C C . LEU A 1 187 ? 30.588 -10.252 -20.015 1.00 16.22 186 LEU A C 1
ATOM 1496 O O . LEU A 1 187 ? 31.070 -11.315 -19.630 1.00 16.09 186 LEU A O 1
ATOM 1501 N N . ASP A 1 188 ? 30.191 -10.115 -21.273 1.00 16.84 187 ASP A N 1
ATOM 1502 C CA . ASP A 1 188 ? 30.231 -11.273 -22.169 1.00 17.67 187 ASP A CA 1
ATOM 1503 C C . ASP A 1 188 ? 31.655 -11.800 -22.395 1.00 17.61 187 ASP A C 1
ATOM 1504 O O . ASP A 1 188 ? 31.917 -13.021 -22.421 1.00 17.15 187 ASP A O 1
ATOM 1509 N N . ARG A 1 189 ? 32.611 -10.888 -22.546 1.00 16.88 188 ARG A N 1
ATOM 1510 C CA . ARG A 1 189 ? 33.985 -11.284 -22.690 1.00 17.20 188 ARG A CA 1
ATOM 1511 C C . ARG A 1 189 ? 34.496 -12.006 -21.445 1.00 16.00 188 ARG A C 1
ATOM 1512 O O . ARG A 1 189 ? 35.239 -12.985 -21.536 1.00 15.88 188 ARG A O 1
ATOM 1520 N N . PHE A 1 190 ? 34.158 -11.464 -20.292 1.00 14.46 189 PHE A N 1
ATOM 1521 C CA . PHE A 1 190 ? 34.571 -12.040 -19.017 1.00 13.65 189 PHE A CA 1
ATOM 1522 C C . PHE A 1 190 ? 33.972 -13.426 -18.880 1.00 13.17 189 PHE A C 1
ATOM 1523 O O . PHE A 1 190 ? 34.685 -14.357 -18.524 1.00 12.41 189 PHE A O 1
ATOM 1531 N N . LEU A 1 191 ? 32.684 -13.589 -19.188 1.00 13.22 190 LEU A N 1
ATOM 1532 C CA . LEU A 1 191 ? 32.074 -14.926 -19.052 1.00 13.55 190 LEU A CA 1
ATOM 1533 C C . LEU A 1 191 ? 32.721 -15.976 -19.954 1.00 13.95 190 LEU A C 1
ATOM 1534 O O . LEU A 1 191 ? 32.966 -17.118 -19.556 1.00 13.47 190 LEU A O 1
ATOM 1539 N N . ALA A 1 192 ? 33.071 -15.553 -21.162 1.00 14.48 191 ALA A N 1
ATOM 1540 C CA . ALA A 1 192 ? 33.687 -16.466 -22.121 1.00 15.57 191 ALA A CA 1
ATOM 1541 C C . ALA A 1 192 ? 35.047 -16.995 -21.714 1.00 15.58 191 ALA A C 1
ATOM 1542 O O . ALA A 1 192 ? 35.476 -18.042 -22.230 1.00 17.08 191 ALA A O 1
ATOM 1544 N N . LYS A 1 193 ? 35.708 -16.297 -20.799 1.00 15.80 192 LYS A N 1
ATOM 1545 C CA . LYS A 1 193 ? 36.993 -16.702 -20.234 1.00 16.41 192 LYS A CA 1
ATOM 1546 C C . LYS A 1 193 ? 36.887 -17.488 -18.940 1.00 15.22 192 LYS A C 1
ATOM 1547 O O . LYS A 1 193 ? 37.905 -17.925 -18.429 1.00 15.39 192 LYS A O 1
ATOM 1556 N N . THR A 1 194 ? 35.688 -17.610 -18.400 1.00 13.57 193 THR A N 1
ATOM 1557 C CA . THR A 1 194 ? 35.473 -18.142 -17.048 1.00 12.68 193 THR A CA 1
ATOM 1558 C C . THR A 1 194 ? 35.071 -19.629 -17.063 1.00 12.38 193 THR A C 1
ATOM 1559 O O . THR A 1 194 ? 34.103 -19.994 -17.712 1.00 13.22 193 THR A O 1
ATOM 1563 N N . ASP A 1 195 ? 35.830 -20.424 -16.319 1.00 11.91 194 ASP A N 1
ATOM 1564 C CA . ASP A 1 195 ? 35.511 -21.846 -16.063 1.00 12.19 194 ASP A CA 1
ATOM 1565 C C . ASP A 1 195 ? 34.660 -22.029 -14.789 1.00 11.54 194 ASP A C 1
ATOM 1566 O O . ASP A 1 195 ? 33.775 -22.868 -14.761 1.00 12.21 194 ASP A O 1
ATOM 1571 N N . ILE A 1 196 ? 35.020 -21.318 -13.728 1.00 10.51 195 ILE A N 1
ATOM 1572 C CA . ILE A 1 196 ? 34.244 -21.336 -12.478 1.00 10.27 195 ILE A CA 1
ATOM 1573 C C . ILE A 1 196 ? 33.840 -19.905 -12.162 1.00 9.99 195 ILE A C 1
ATOM 1574 O O . ILE A 1 196 ? 34.687 -19.055 -11.942 1.00 10.40 195 ILE A O 1
ATOM 1579 N N . LEU A 1 197 ? 32.530 -19.651 -12.199 1.00 10.12 196 LEU A N 1
ATOM 1580 C CA . LEU A 1 197 ? 32.000 -18.334 -11.887 1.00 10.31 196 LEU A CA 1
ATOM 1581 C C . LEU A 1 197 ? 31.757 -18.282 -10.382 1.00 9.95 196 LEU A C 1
ATOM 1582 O O . LEU A 1 197 ? 31.037 -19.140 -9.880 1.00 10.16 196 LEU A O 1
ATOM 1591 N N . VAL A 1 198 ? 32.328 -17.293 -9.688 1.00 9.52 197 VAL A N 1
ATOM 1592 C CA . VAL A 1 198 ? 32.066 -17.050 -8.265 1.00 9.39 197 VAL A CA 1
ATOM 1593 C C . VAL A 1 198 ? 31.284 -15.751 -8.096 1.00 9.46 197 VAL A C 1
ATOM 1594 O O . VAL A 1 198 ? 31.798 -14.686 -8.386 1.00 10.30 197 VAL A O 1
ATOM 1598 N N . GLY A 1 199 ? 30.065 -15.887 -7.600 1.00 9.16 198 GLY A N 1
ATOM 1599 C CA . GLY A 1 199 ? 29.172 -14.723 -7.400 1.00 9.10 198 GLY A CA 1
ATOM 1600 C C . GLY A 1 199 ? 29.251 -14.158 -6.006 1.00 8.84 198 GLY A C 1
ATOM 1601 O O . GLY A 1 199 ? 28.863 -14.834 -5.041 1.00 8.96 198 GLY A O 1
ATOM 1602 N N . LEU A 1 200 ? 29.705 -12.909 -5.919 1.00 9.07 199 LEU A N 1
ATOM 1603 C CA . LEU A 1 200 ? 29.804 -12.164 -4.666 1.00 9.26 199 LEU A CA 1
ATOM 1604 C C . LEU A 1 200 ? 29.271 -10.750 -4.886 1.00 9.06 199 LEU A C 1
ATOM 1605 O O . LEU A 1 200 ? 29.897 -9.742 -4.520 1.00 9.23 199 LEU A O 1
ATOM 1610 N N . LEU A 1 201 ? 28.078 -10.698 -5.488 1.00 9.02 200 LEU A N 1
ATOM 1611 C CA . LEU A 1 201 ? 27.405 -9.417 -5.791 1.00 9.47 200 LEU A CA 1
ATOM 1612 C C . LEU A 1 201 ? 26.329 -9.093 -4.739 1.00 9.70 200 LEU A C 1
ATOM 1613 O O . LEU A 1 201 ? 25.681 -10.013 -4.230 1.00 9.97 200 LEU A O 1
ATOM 1618 N N . PRO A 1 202 ? 26.094 -7.810 -4.460 1.00 10.24 201 PRO A N 1
ATOM 1619 C CA . PRO A 1 202 ? 24.881 -7.424 -3.718 1.00 10.71 201 PRO A CA 1
ATOM 1620 C C . PRO A 1 202 ? 23.643 -7.602 -4.552 1.00 11.10 201 PRO A C 1
ATOM 1621 O O . PRO A 1 202 ? 23.732 -7.739 -5.802 1.00 11.32 201 PRO A O 1
ATOM 1625 N N . LEU A 1 203 ? 22.475 -7.621 -3.912 1.00 11.13 202 LEU A N 1
ATOM 1626 C CA . LEU A 1 203 ? 21.182 -7.625 -4.605 1.00 11.61 202 LEU A CA 1
ATOM 1627 C C . LEU A 1 203 ? 20.733 -6.195 -4.828 1.00 12.50 202 LEU A C 1
ATOM 1628 O O . LEU A 1 203 ? 20.532 -5.427 -3.873 1.00 13.46 202 LEU A O 1
ATOM 1633 N N . THR A 1 204 ? 20.605 -5.846 -6.098 1.00 13.33 203 THR A N 1
ATOM 1634 C CA . THR A 1 204 ? 20.051 -4.576 -6.547 1.00 14.43 203 THR A CA 1
ATOM 1635 C C . THR A 1 204 ? 19.092 -4.907 -7.670 1.00 15.64 203 THR A C 1
ATOM 1636 O O . THR A 1 204 ? 19.091 -6.021 -8.193 1.00 14.90 203 THR A O 1
ATOM 1640 N N . PRO A 1 205 ? 18.315 -3.924 -8.125 1.00 17.25 204 PRO A N 1
ATOM 1641 C CA . PRO A 1 205 ? 17.515 -4.212 -9.316 1.00 18.83 204 PRO A CA 1
ATOM 1642 C C . PRO A 1 205 ? 18.341 -4.760 -10.485 1.00 19.26 204 PRO A C 1
ATOM 1643 O O . PRO A 1 205 ? 17.906 -5.719 -11.154 1.00 20.12 204 PRO A O 1
ATOM 1647 N N . GLU A 1 206 ? 19.558 -4.234 -10.707 1.00 19.10 205 GLU A N 1
ATOM 1648 C CA . GLU A 1 206 ? 20.379 -4.690 -11.810 1.00 19.65 205 GLU A CA 1
ATOM 1649 C C . GLU A 1 206 ? 20.929 -6.098 -11.642 1.00 17.93 205 GLU A C 1
ATOM 1650 O O . GLU A 1 206 ? 21.211 -6.779 -12.624 1.00 19.92 205 GLU A O 1
ATOM 1656 N N . THR A 1 207 ? 21.060 -6.568 -10.406 1.00 15.65 206 THR A N 1
ATOM 1657 C CA . THR A 1 207 ? 21.530 -7.920 -10.213 1.00 14.28 206 THR A CA 1
ATOM 1658 C C . THR A 1 207 ? 20.424 -8.945 -9.863 1.00 13.90 206 THR A C 1
ATOM 1659 O O . THR A 1 207 ? 20.696 -10.091 -9.502 1.00 13.45 206 THR A O 1
ATOM 1663 N N . THR A 1 208 ? 19.184 -8.544 -9.985 1.00 14.60 207 THR A N 1
ATOM 1664 C CA . THR A 1 208 ? 18.066 -9.440 -9.696 1.00 15.29 207 THR A CA 1
ATOM 1665 C C . THR A 1 208 ? 17.858 -10.337 -10.921 1.00 15.73 207 THR A C 1
ATOM 1666 O O . THR A 1 208 ? 17.730 -9.833 -12.045 1.00 16.88 207 THR A O 1
ATOM 1670 N N . GLY A 1 209 ? 17.784 -11.639 -10.696 1.00 15.47 208 GLY A N 1
ATOM 1671 C CA . GLY A 1 209 ? 17.594 -12.572 -11.814 1.00 15.95 208 GLY A CA 1
ATOM 1672 C C . GLY A 1 209 ? 18.698 -12.534 -12.849 1.00 16.09 208 GLY A C 1
ATOM 1673 O O . GLY A 1 209 ? 18.472 -12.830 -14.032 1.00 18.03 208 GLY A O 1
ATOM 1674 N N . PHE A 1 210 ? 19.880 -12.195 -12.394 1.00 15.05 209 PHE A N 1
ATOM 1675 C CA . PHE A 1 210 ? 21.041 -11.976 -13.245 1.00 15.58 209 PHE A CA 1
ATOM 1676 C C . PHE A 1 210 ? 21.663 -13.282 -13.735 1.00 14.56 209 PHE A C 1
ATOM 1677 O O . PHE A 1 210 ? 22.093 -13.382 -14.910 1.00 14.88 209 PHE A O 1
ATOM 1685 N N . TYR A 1 211 ? 21.753 -14.269 -12.849 1.00 13.20 210 TYR A N 1
ATOM 1686 C CA . TYR A 1 211 ? 22.349 -15.542 -13.189 1.00 13.32 210 TYR A CA 1
ATOM 1687 C C . TYR A 1 211 ? 21.248 -16.452 -13.750 1.00 14.03 210 TYR A C 1
ATOM 1688 O O . TYR A 1 211 ? 20.529 -17.132 -13.011 1.00 14.13 210 TYR A O 1
ATOM 1697 N N . ASP A 1 212 ? 21.140 -16.438 -15.089 1.00 14.45 211 ASP A N 1
ATOM 1698 C CA . ASP A 1 212 ? 20.079 -17.117 -15.796 1.00 15.79 211 ASP A CA 1
ATOM 1699 C C . ASP A 1 212 ? 20.624 -17.968 -16.922 1.00 15.87 211 ASP A C 1
ATOM 1700 O O . ASP A 1 212 ? 21.814 -18.065 -17.148 1.00 14.87 211 ASP A O 1
ATOM 1705 N N . SER A 1 213 ? 19.710 -18.641 -17.617 1.00 16.90 212 SER A N 1
ATOM 1706 C CA A SER A 1 213 ? 20.094 -19.506 -18.731 0.50 17.60 212 SER A CA 1
ATOM 1707 C CA B SER A 1 213 ? 20.121 -19.503 -18.709 0.50 17.78 212 SER A CA 1
ATOM 1708 C C . SER A 1 213 ? 21.024 -18.839 -19.728 1.00 17.86 212 SER A C 1
ATOM 1709 O O . SER A 1 213 ? 21.998 -19.417 -20.135 1.00 17.48 212 SER A O 1
ATOM 1714 N N . GLU A 1 214 ? 20.692 -17.626 -20.135 1.00 18.79 213 GLU A N 1
ATOM 1715 C CA . GLU A 1 214 ? 21.500 -16.920 -21.116 1.00 20.28 213 GLU A CA 1
ATOM 1716 C C . GLU A 1 214 ? 22.945 -16.699 -20.604 1.00 18.52 213 GLU A C 1
ATOM 1717 O O . GLU A 1 214 ? 23.919 -16.859 -21.363 1.00 17.92 213 GLU A O 1
ATOM 1723 N N . LEU A 1 215 ? 23.074 -16.308 -19.334 1.00 17.41 214 LEU A N 1
ATOM 1724 C CA . LEU A 1 215 ? 24.400 -16.114 -18.757 1.00 16.05 214 LEU A CA 1
ATOM 1725 C C . LEU A 1 215 ? 25.184 -17.434 -18.729 1.00 15.36 214 LEU A C 1
ATOM 1726 O O . LEU A 1 215 ? 26.353 -17.487 -19.080 1.00 15.07 214 LEU A O 1
ATOM 1731 N N . PHE A 1 216 ? 24.541 -18.527 -18.308 1.00 15.00 215 PHE A N 1
ATOM 1732 C CA . PHE A 1 216 ? 25.263 -19.793 -18.182 1.00 14.84 215 PHE A CA 1
ATOM 1733 C C . PHE A 1 216 ? 25.786 -20.301 -19.518 1.00 15.50 215 PHE A C 1
ATOM 1734 O O . PHE A 1 216 ? 26.868 -20.875 -19.595 1.00 15.72 215 PHE A O 1
ATOM 1742 N N . LYS A 1 217 ? 25.012 -20.032 -20.571 1.00 16.36 216 LYS A N 1
ATOM 1743 C CA . LYS A 1 217 ? 25.430 -20.412 -21.933 1.00 17.70 216 LYS A CA 1
ATOM 1744 C C . LYS A 1 217 ? 26.613 -19.609 -22.450 1.00 17.15 216 LYS A C 1
ATOM 1745 O O . LYS A 1 217 ? 27.173 -19.976 -23.502 1.00 19.67 216 LYS A O 1
ATOM 1751 N N . LYS A 1 218 ? 26.986 -18.515 -21.760 1.00 16.28 217 LYS A N 1
ATOM 1752 C CA . LYS A 1 218 ? 28.155 -17.701 -22.154 1.00 16.75 217 LYS A CA 1
ATOM 1753 C C . LYS A 1 218 ? 29.456 -18.109 -21.468 1.00 15.68 217 LYS A C 1
ATOM 1754 O O . LYS A 1 218 ? 30.534 -17.694 -21.881 1.00 16.69 217 LYS A O 1
ATOM 1760 N N . LEU A 1 219 ? 29.385 -18.962 -20.459 1.00 14.78 218 LEU A N 1
ATOM 1761 C CA . LEU A 1 219 ? 30.592 -19.413 -19.763 1.00 14.59 218 LEU A CA 1
ATOM 1762 C C . LEU A 1 219 ? 31.432 -20.281 -20.668 1.00 15.54 218 LEU A C 1
ATOM 1763 O O . LEU A 1 219 ? 30.938 -20.860 -21.653 1.00 17.04 218 LEU A O 1
ATOM 1768 N N . ARG A 1 220 ? 32.712 -20.391 -20.342 1.00 15.47 219 ARG A N 1
ATOM 1769 C CA . ARG A 1 220 ? 33.632 -21.098 -21.198 1.00 16.82 219 ARG A CA 1
ATOM 1770 C C . ARG A 1 220 ? 33.219 -22.585 -21.352 1.00 17.93 219 ARG A C 1
ATOM 1771 O O . ARG A 1 220 ? 33.061 -23.284 -20.327 1.00 18.62 219 ARG A O 1
ATOM 1784 N N . ARG A 1 221 ? 33.105 -23.045 -22.613 1.00 20.94 220 ARG A N 1
ATOM 1785 C CA . ARG A 1 221 ? 32.665 -24.441 -22.911 1.00 23.49 220 ARG A CA 1
ATOM 1786 C C . ARG A 1 221 ? 33.832 -25.398 -23.183 1.00 25.42 220 ARG A C 1
ATOM 1787 O O . ARG A 1 221 ? 33.625 -26.626 -23.175 1.00 28.14 220 ARG A O 1
ATOM 1795 N N . ASP A 1 222 ? 35.025 -24.885 -23.461 1.00 24.56 221 ASP A N 1
ATOM 1796 C CA . ASP A 1 222 ? 36.097 -25.767 -23.873 1.00 28.50 221 ASP A CA 1
ATOM 1797 C C . ASP A 1 222 ? 37.267 -25.709 -22.911 1.00 27.71 221 ASP A C 1
ATOM 1798 O O . ASP A 1 222 ? 38.422 -25.860 -23.310 1.00 27.98 221 ASP A O 1
ATOM 1803 N N . GLY A 1 223 ? 36.938 -25.502 -21.633 1.00 24.64 222 GLY A N 1
ATOM 1804 C CA . GLY A 1 223 ? 37.934 -25.386 -20.579 1.00 24.48 222 GLY A CA 1
ATOM 1805 C C . GLY A 1 223 ? 38.360 -26.695 -19.918 1.00 24.10 222 GLY A C 1
ATOM 1806 O O . GLY A 1 223 ? 37.864 -27.784 -20.221 1.00 24.30 222 GLY A O 1
ATOM 1807 N N . ALA A 1 224 ? 39.278 -26.565 -18.969 1.00 23.08 223 ALA A N 1
ATOM 1808 C CA . ALA A 1 224 ? 39.942 -27.731 -18.381 1.00 24.34 223 ALA A CA 1
ATOM 1809 C C . ALA A 1 224 ? 39.047 -28.574 -17.488 1.00 23.03 223 ALA A C 1
ATOM 1810 O O . ALA A 1 224 ? 39.369 -29.756 -17.287 1.00 24.59 223 ALA A O 1
ATOM 1812 N N . LEU A 1 225 ? 37.937 -28.024 -17.010 1.00 21.40 224 LEU A N 1
ATOM 1813 C CA . LEU A 1 225 ? 36.905 -28.801 -16.291 1.00 22.06 224 LEU A CA 1
ATOM 1814 C C . LEU A 1 225 ? 35.903 -29.484 -17.153 1.00 22.27 224 LEU A C 1
ATOM 1815 O O . LEU A 1 225 ? 35.001 -30.187 -16.628 1.00 23.97 224 LEU A O 1
ATOM 1820 N N . GLY A 1 226 ? 35.940 -29.215 -18.465 1.00 21.49 225 GLY A N 1
ATOM 1821 C CA . GLY A 1 226 ? 34.968 -29.825 -19.350 1.00 22.40 225 GLY A CA 1
ATOM 1822 C C . GLY A 1 226 ? 33.749 -28.938 -19.509 1.00 21.45 225 GLY A C 1
ATOM 1823 O O . GLY A 1 226 ? 33.466 -28.429 -20.613 1.00 23.66 225 GLY A O 1
ATOM 1824 N N . GLN A 1 227 ? 33.003 -28.792 -18.412 1.00 19.20 226 GLN A N 1
ATOM 1825 C CA . GLN A 1 227 ? 31.807 -27.959 -18.358 1.00 18.42 226 GLN A CA 1
ATOM 1826 C C . GLN A 1 227 ? 31.995 -26.960 -17.228 1.00 16.46 226 GLN A C 1
ATOM 1827 O O . GLN A 1 227 ? 32.579 -27.293 -16.194 1.00 17.30 226 GLN A O 1
ATOM 1833 N N . PRO A 1 228 ? 31.554 -25.716 -17.430 1.00 14.27 227 PRO A N 1
ATOM 1834 C CA . PRO A 1 228 ? 31.774 -24.708 -16.413 1.00 13.61 227 PRO A CA 1
ATOM 1835 C C . PRO A 1 228 ? 30.885 -24.841 -15.193 1.00 13.39 227 PRO A C 1
ATOM 1836 O O . PRO A 1 228 ? 29.886 -25.553 -15.191 1.00 14.50 227 PRO A O 1
ATOM 1840 N N . VAL A 1 229 ? 31.302 -24.191 -14.112 1.00 11.06 228 VAL A N 1
ATOM 1841 C CA . VAL A 1 229 ? 30.645 -24.294 -12.805 1.00 10.96 228 VAL A CA 1
ATOM 1842 C C . VAL A 1 229 ? 30.154 -22.949 -12.322 1.00 10.50 228 VAL A C 1
ATOM 1843 O O . VAL A 1 229 ? 30.821 -21.942 -12.528 1.00 10.84 228 VAL A O 1
ATOM 1847 N N . PHE A 1 230 ? 28.985 -22.958 -11.675 1.00 10.42 229 PHE A N 1
ATOM 1848 C CA . PHE A 1 230 ? 28.385 -21.767 -11.101 1.00 10.44 229 PHE A CA 1
ATOM 1849 C C . PHE A 1 230 ? 28.406 -21.817 -9.584 1.00 9.90 229 PHE A C 1
ATOM 1850 O O . PHE A 1 230 ? 27.847 -22.738 -8.995 1.00 10.17 229 PHE A O 1
ATOM 1858 N N . ILE A 1 231 ? 29.005 -20.795 -8.957 1.00 9.97 230 ILE A N 1
ATOM 1859 C CA . ILE A 1 231 ? 29.074 -20.680 -7.524 1.00 9.68 230 ILE A CA 1
ATOM 1860 C C . ILE A 1 231 ? 28.430 -19.356 -7.122 1.00 9.64 230 ILE A C 1
ATOM 1861 O O . ILE A 1 231 ? 28.766 -18.324 -7.721 1.00 10.98 230 ILE A O 1
ATOM 1866 N N . ASN A 1 232 ? 27.508 -19.347 -6.154 1.00 9.29 231 ASN A N 1
ATOM 1867 C CA . ASN A 1 232 ? 26.916 -18.089 -5.650 1.00 9.25 231 ASN A CA 1
ATOM 1868 C C . ASN A 1 232 ? 26.837 -18.109 -4.151 1.00 9.28 231 ASN A C 1
ATOM 1869 O O . ASN A 1 232 ? 26.276 -19.025 -3.557 1.00 9.52 231 ASN A O 1
ATOM 1874 N N . ALA A 1 233 ? 27.436 -17.080 -3.547 1.00 9.33 232 ALA A N 1
ATOM 1875 C CA . ALA A 1 233 ? 27.252 -16.803 -2.108 1.00 9.67 232 ALA A CA 1
ATOM 1876 C C . ALA A 1 233 ? 26.920 -15.356 -1.862 1.00 9.70 232 ALA A C 1
ATOM 1877 O O . ALA A 1 233 ? 27.121 -14.863 -0.762 1.00 10.33 232 ALA A O 1
ATOM 1879 N N . GLY A 1 234 ? 26.374 -14.666 -2.864 1.00 9.49 233 GLY A N 1
ATOM 1880 C CA . GLY A 1 234 ? 25.945 -13.282 -2.699 1.00 9.66 233 GLY A CA 1
ATOM 1881 C C . GLY A 1 234 ? 24.534 -13.245 -2.180 1.00 9.85 233 GLY A C 1
ATOM 1882 O O . GLY A 1 234 ? 24.322 -13.315 -0.960 1.00 10.30 233 GLY A O 1
ATOM 1883 N N . ARG A 1 235 ? 23.571 -13.137 -3.111 1.00 10.05 234 ARG A N 1
ATOM 1884 C CA . ARG A 1 235 ? 22.166 -13.163 -2.766 1.00 10.96 234 ARG A CA 1
ATOM 1885 C C . ARG A 1 235 ? 21.429 -14.122 -3.682 1.00 10.88 234 ARG A C 1
ATOM 1886 O O . ARG A 1 235 ? 21.672 -14.188 -4.884 1.00 11.07 234 ARG A O 1
ATOM 1900 N N . GLY A 1 236 ? 20.486 -14.855 -3.090 1.00 11.23 235 GLY A N 1
ATOM 1901 C CA . GLY A 1 236 ? 19.750 -15.856 -3.802 1.00 11.64 235 GLY A CA 1
ATOM 1902 C C . GLY A 1 236 ? 18.856 -15.295 -4.915 1.00 12.22 235 GLY A C 1
ATOM 1903 O O . GLY A 1 236 ? 18.694 -15.912 -5.970 1.00 12.78 235 GLY A O 1
ATOM 1904 N N . LYS A 1 237 ? 18.293 -14.113 -4.704 1.00 12.90 236 LYS A N 1
ATOM 1905 C CA . LYS A 1 237 ? 17.414 -13.517 -5.720 1.00 13.82 236 LYS A CA 1
ATOM 1906 C C . LYS A 1 237 ? 18.200 -13.031 -6.947 1.00 13.02 236 LYS A C 1
ATOM 1907 O O . LYS A 1 237 ? 17.563 -12.680 -7.938 1.00 13.61 236 LYS A O 1
ATOM 1913 N N . SER A 1 238 ? 19.530 -13.101 -6.924 1.00 12.24 237 SER A N 1
ATOM 1914 C CA . SER A 1 238 ? 20.319 -12.840 -8.108 1.00 12.16 237 SER A CA 1
ATOM 1915 C C . SER A 1 238 ? 20.268 -13.992 -9.111 1.00 12.38 237 SER A C 1
ATOM 1916 O O . SER A 1 238 ? 20.687 -13.799 -10.251 1.00 12.66 237 SER A O 1
ATOM 1919 N N . GLN A 1 239 ? 19.860 -15.181 -8.693 1.00 12.20 238 GLN A N 1
ATOM 1920 C CA . GLN A 1 239 ? 19.856 -16.352 -9.591 1.00 12.53 238 GLN A CA 1
ATOM 1921 C C . GLN A 1 239 ? 18.445 -16.799 -9.929 1.00 13.44 238 GLN A C 1
ATOM 1922 O O . GLN A 1 239 ? 17.480 -16.559 -9.203 1.00 14.35 238 GLN A O 1
ATOM 1928 N N . ILE A 1 240 ? 18.347 -17.504 -11.056 1.00 13.94 239 ILE A N 1
ATOM 1929 C CA . ILE A 1 240 ? 17.114 -18.167 -11.449 1.00 15.17 239 ILE A CA 1
ATOM 1930 C C . ILE A 1 240 ? 17.350 -19.673 -11.284 1.00 14.73 239 ILE A C 1
ATOM 1931 O O . ILE A 1 240 ? 17.996 -20.323 -12.104 1.00 14.21 239 ILE A O 1
ATOM 1938 N N . GLU A 1 241 ? 16.847 -20.228 -10.183 1.00 15.45 240 GLU A N 1
ATOM 1939 C CA . GLU A 1 241 ? 17.152 -21.609 -9.862 1.00 15.52 240 GLU A CA 1
ATOM 1940 C C . GLU A 1 241 ? 16.676 -22.624 -10.880 1.00 16.23 240 GLU A C 1
ATOM 1941 O O . GLU A 1 241 ? 17.354 -23.636 -11.143 1.00 16.40 240 GLU A O 1
ATOM 1947 N N . THR A 1 242 ? 15.503 -22.400 -11.466 1.00 16.57 241 THR A N 1
ATOM 1948 C CA . THR A 1 242 ? 15.046 -23.336 -12.478 1.00 17.37 241 THR A CA 1
ATOM 1949 C C . THR A 1 242 ? 16.014 -23.390 -13.668 1.00 16.84 241 THR A C 1
ATOM 1950 O O . THR A 1 242 ? 16.141 -24.430 -14.340 1.00 16.82 241 THR A O 1
ATOM 1954 N N . ASP A 1 243 ? 16.722 -22.291 -13.931 1.00 15.62 242 ASP A N 1
ATOM 1955 C CA . ASP A 1 243 ? 17.696 -22.272 -15.000 1.00 15.72 242 ASP A CA 1
ATOM 1956 C C . ASP A 1 243 ? 18.980 -22.983 -14.585 1.00 15.03 242 ASP A C 1
ATOM 1957 O O . ASP A 1 243 ? 19.644 -23.570 -15.431 1.00 14.64 242 ASP A O 1
ATOM 1962 N N . ILE A 1 244 ? 19.346 -22.911 -13.305 1.00 14.36 243 ILE A N 1
ATOM 1963 C CA . ILE A 1 244 ? 20.476 -23.709 -12.808 1.00 14.10 243 ILE A CA 1
ATOM 1964 C C . ILE A 1 244 ? 20.151 -25.195 -13.015 1.00 14.51 243 ILE A C 1
ATOM 1965 O O . ILE A 1 244 ? 20.947 -25.940 -13.523 1.00 14.65 243 ILE A O 1
ATOM 1970 N N . VAL A 1 245 ? 18.956 -25.619 -12.602 1.00 14.51 244 VAL A N 1
ATOM 1971 C CA . VAL A 1 245 ? 18.558 -27.001 -12.745 1.00 15.25 244 VAL A CA 1
ATOM 1972 C C . VAL A 1 245 ? 18.640 -27.439 -14.225 1.00 15.74 244 VAL A C 1
ATOM 1973 O O . VAL A 1 245 ? 19.210 -28.472 -14.542 1.00 16.07 244 VAL A O 1
ATOM 1977 N N . SER A 1 246 ? 18.042 -26.674 -15.128 1.00 15.88 245 SER A N 1
ATOM 1978 C CA . SER A 1 246 ? 18.073 -27.029 -16.539 1.00 16.69 245 SER A CA 1
ATOM 1979 C C . SER A 1 246 ? 19.482 -27.076 -17.090 1.00 16.13 245 SER A C 1
ATOM 1980 O O . SER A 1 246 ? 19.806 -27.954 -17.873 1.00 16.74 245 SER A O 1
ATOM 1983 N N . ALA A 1 247 ? 20.300 -26.101 -16.686 1.00 15.00 246 ALA A N 1
ATOM 1984 C CA . ALA A 1 247 ? 21.683 -26.019 -17.201 1.00 15.09 246 ALA A CA 1
ATOM 1985 C C . ALA A 1 247 ? 22.505 -27.216 -16.744 1.00 15.22 246 ALA A C 1
ATOM 1986 O O . ALA A 1 247 ? 23.319 -27.759 -17.534 1.00 15.14 246 ALA A O 1
ATOM 1988 N N . VAL A 1 248 ? 22.324 -27.661 -15.494 1.00 15.99 247 VAL A N 1
ATOM 1989 C CA . VAL A 1 248 ? 23.049 -28.849 -15.042 1.00 16.57 247 VAL A CA 1
ATOM 1990 C C . VAL A 1 248 ? 22.542 -30.094 -15.749 1.00 17.92 247 VAL A C 1
ATOM 1991 O O . VAL A 1 248 ? 23.317 -30.915 -16.201 1.00 18.54 247 VAL A O 1
ATOM 1995 N N . ARG A 1 249 ? 21.234 -30.238 -15.893 1.00 18.71 248 ARG A N 1
ATOM 1996 C CA . ARG A 1 249 ? 20.705 -31.420 -16.544 1.00 20.78 248 ARG A CA 1
ATOM 1997 C C . ARG A 1 249 ? 21.127 -31.489 -17.997 1.00 22.09 248 ARG A C 1
ATOM 1998 O O . ARG A 1 249 ? 21.345 -32.596 -18.533 1.00 23.89 248 ARG A O 1
ATOM 2006 N N . GLU A 1 250 ? 21.187 -30.367 -18.693 1.00 22.13 249 GLU A N 1
ATOM 2007 C CA . GLU A 1 250 ? 21.548 -30.417 -20.079 1.00 24.34 249 GLU A CA 1
ATOM 2008 C C . GLU A 1 250 ? 23.038 -30.373 -20.360 1.00 23.03 249 GLU A C 1
ATOM 2009 O O . GLU A 1 250 ? 23.467 -30.530 -21.506 1.00 24.67 249 GLU A O 1
ATOM 2015 N N . GLY A 1 251 ? 23.827 -30.166 -19.309 1.00 20.86 250 GLY A N 1
ATOM 2016 C CA . GLY A 1 251 ? 25.284 -30.170 -19.448 1.00 20.60 250 GLY A CA 1
ATOM 2017 C C . GLY A 1 251 ? 25.876 -28.812 -19.752 1.00 20.07 250 GLY A C 1
ATOM 2018 O O . GLY A 1 251 ? 27.085 -28.706 -20.001 1.00 22.05 250 GLY A O 1
ATOM 2019 N N . THR A 1 252 ? 25.071 -27.760 -19.761 1.00 18.30 251 THR A N 1
ATOM 2020 C CA . THR A 1 252 ? 25.616 -26.391 -19.868 1.00 17.67 251 THR A CA 1
ATOM 2021 C C . THR A 1 252 ? 26.503 -26.062 -18.654 1.00 15.86 251 THR A C 1
ATOM 2022 O O . THR A 1 252 ? 27.583 -25.474 -18.798 1.00 16.21 251 THR A O 1
ATOM 2026 N N . LEU A 1 253 ? 26.045 -26.458 -17.462 1.00 14.55 252 LEU A N 1
ATOM 2027 C CA . LEU A 1 253 ? 26.861 -26.358 -16.262 1.00 13.76 252 LEU A CA 1
ATOM 2028 C C . LEU A 1 253 ? 27.281 -27.747 -15.870 1.00 13.78 252 LEU A C 1
ATOM 2029 O O . LEU A 1 253 ? 26.470 -28.697 -15.901 1.00 14.50 252 LEU A O 1
ATOM 2034 N N . GLY A 1 254 ? 28.562 -27.869 -15.528 1.00 13.72 253 GLY A N 1
ATOM 2035 C CA . GLY A 1 254 ? 29.084 -29.115 -14.982 1.00 14.15 253 GLY A CA 1
ATOM 2036 C C . GLY A 1 254 ? 28.720 -29.327 -13.521 1.00 14.05 253 GLY A C 1
ATOM 2037 O O . GLY A 1 254 ? 28.691 -30.476 -13.067 1.00 16.49 253 GLY A O 1
ATOM 2038 N N . GLY A 1 255 ? 28.338 -28.270 -12.822 1.00 12.76 254 GLY A N 1
ATOM 2039 C CA . GLY A 1 255 ? 27.965 -28.356 -11.433 1.00 12.42 254 GLY A CA 1
ATOM 2040 C C . GLY A 1 255 ? 27.787 -26.956 -10.881 1.00 11.56 254 GLY A C 1
ATOM 2041 O O . GLY A 1 255 ? 27.844 -25.941 -11.597 1.00 11.97 254 GLY A O 1
ATOM 2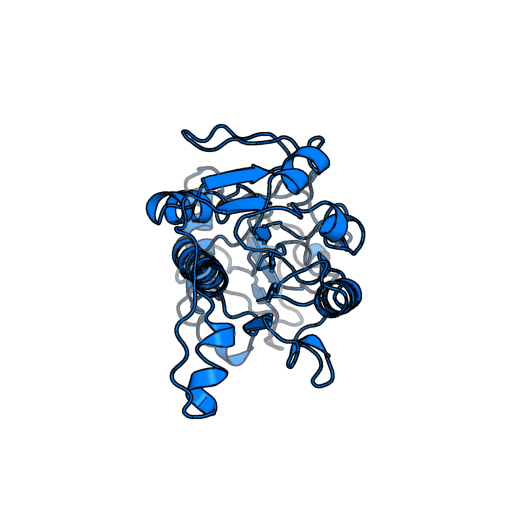042 N N . ALA A 1 256 ? 27.543 -26.923 -9.581 1.00 10.66 255 ALA A N 1
ATOM 2043 C CA . ALA A 1 256 ? 27.298 -25.650 -8.890 1.00 10.12 255 ALA A CA 1
ATOM 2044 C C . ALA A 1 256 ? 27.591 -25.794 -7.425 1.00 9.71 255 ALA A C 1
ATOM 2045 O O . ALA A 1 256 ? 27.569 -26.878 -6.864 1.00 10.10 255 ALA A O 1
ATOM 2047 N N . SER A 1 257 ? 27.845 -24.658 -6.777 1.00 9.26 256 SER A N 1
ATOM 2048 C CA . SER A 1 257 ? 27.853 -24.570 -5.325 1.00 9.42 256 SER A CA 1
ATOM 2049 C C . SER A 1 257 ? 27.055 -23.360 -4.938 1.00 9.61 256 SER A C 1
ATOM 2050 O O . SER A 1 257 ? 27.313 -22.250 -5.418 1.00 9.88 256 SER A O 1
ATOM 2053 N N . LEU A 1 258 ? 26.086 -23.554 -4.036 1.00 9.62 257 LEU A N 1
ATOM 2054 C CA . LEU A 1 258 ? 25.168 -22.498 -3.666 1.00 9.86 257 LEU A CA 1
ATOM 2055 C C . LEU A 1 258 ? 25.017 -22.381 -2.180 1.00 9.71 257 LEU A C 1
ATOM 2056 O O . LEU A 1 258 ? 24.722 -23.375 -1.521 1.00 10.24 257 LEU A O 1
ATOM 2061 N N . ASP A 1 259 ? 25.213 -21.177 -1.648 1.00 9.47 258 ASP A N 1
ATOM 2062 C CA . ASP A 1 259 ? 24.932 -20.896 -0.248 1.00 9.84 258 ASP A CA 1
ATOM 2063 C C . ASP A 1 259 ? 23.670 -20.082 -0.056 1.00 9.92 258 ASP A C 1
ATOM 2064 O O . ASP A 1 259 ? 23.206 -19.911 1.090 1.00 10.31 258 ASP A O 1
ATOM 2069 N N . VAL A 1 260 ? 23.128 -19.551 -1.147 1.00 10.03 259 VAL A N 1
ATOM 2070 C CA . VAL A 1 260 ? 21.980 -18.640 -1.106 1.00 10.51 259 VAL A CA 1
ATOM 2071 C C . VAL A 1 260 ? 20.959 -19.047 -2.130 1.00 10.75 259 VAL A C 1
ATOM 2072 O O . VAL A 1 260 ? 21.323 -19.599 -3.141 1.00 10.74 259 VAL A O 1
ATOM 2076 N N . PHE A 1 261 ? 19.684 -18.719 -1.847 1.00 11.12 260 PHE A N 1
ATOM 2077 C CA . PHE A 1 261 ? 18.570 -19.223 -2.651 1.00 11.67 260 PHE A CA 1
ATOM 2078 C C . PHE A 1 261 ? 17.505 -18.175 -2.791 1.00 12.43 260 PHE A C 1
ATOM 2079 O O . PHE A 1 261 ? 17.367 -17.309 -1.947 1.00 13.26 260 PHE A O 1
ATOM 2087 N N . GLU A 1 262 ? 16.701 -18.279 -3.852 1.00 13.39 261 GLU A N 1
ATOM 2088 C CA . GLU A 1 262 ? 15.650 -17.308 -4.107 1.00 14.84 261 GLU A CA 1
ATOM 2089 C C . GLU A 1 262 ? 14.663 -17.229 -2.953 1.00 15.32 261 GLU A C 1
ATOM 2090 O O . GLU A 1 262 ? 14.173 -16.155 -2.637 1.00 17.34 261 GLU A O 1
ATOM 2096 N N . VAL A 1 263 ? 14.328 -18.395 -2.402 1.00 15.15 262 VAL A N 1
ATOM 2097 C CA . VAL A 1 263 ? 13.526 -18.509 -1.202 1.00 16.17 262 VAL A CA 1
ATOM 2098 C C . VAL A 1 263 ? 14.328 -19.332 -0.211 1.00 15.81 262 VAL A C 1
ATOM 2099 O O . VAL A 1 263 ? 14.823 -20.402 -0.581 1.00 16.32 262 VAL A O 1
ATOM 2103 N N . GLU A 1 264 ? 14.500 -18.810 0.987 1.00 15.80 263 GLU A N 1
ATOM 2104 C CA . GLU A 1 264 ? 15.166 -19.529 2.083 1.00 15.72 263 GLU A CA 1
ATOM 2105 C C . GLU A 1 264 ? 14.197 -19.724 3.248 1.0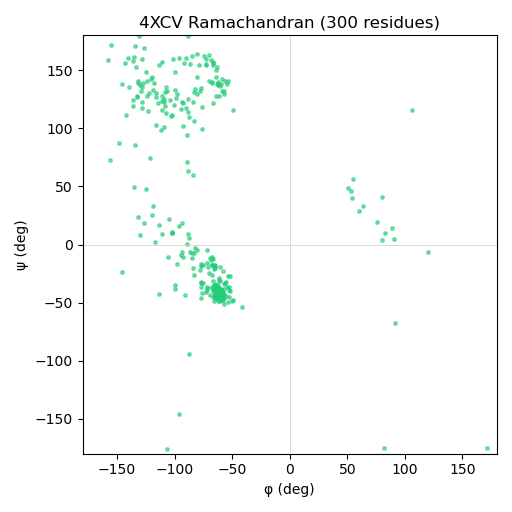0 16.93 263 GLU A C 1
ATOM 2106 O O . GLU A 1 264 ? 13.466 -18.779 3.589 1.00 18.86 263 GLU A O 1
ATOM 2112 N N . PRO A 1 265 ? 14.188 -20.882 3.897 1.00 16.61 264 PRO A N 1
ATOM 2113 C CA . PRO A 1 265 ? 14.987 -22.057 3.528 1.00 15.43 264 PRO A CA 1
ATOM 2114 C C . PRO A 1 265 ? 14.587 -22.597 2.147 1.00 14.40 264 PRO A C 1
ATOM 2115 O O . PRO A 1 265 ? 13.422 -22.422 1.710 1.00 15.28 264 PRO A O 1
ATOM 2119 N N . LEU A 1 266 ? 15.539 -23.240 1.472 1.00 13.39 265 LEU A N 1
ATOM 2120 C CA . LEU A 1 266 ? 15.288 -23.894 0.174 1.00 13.48 265 LEU A CA 1
ATOM 2121 C C . LEU A 1 266 ? 14.176 -24.915 0.337 1.00 13.95 265 LEU A C 1
ATOM 2122 O O . LEU A 1 266 ? 14.245 -25.768 1.217 1.00 14.31 265 LEU A O 1
ATOM 2127 N N . ALA A 1 267 ? 13.164 -24.853 -0.534 1.00 14.24 266 ALA A N 1
ATOM 2128 C CA . ALA A 1 267 ? 12.036 -25.781 -0.456 1.00 14.92 266 ALA A CA 1
ATOM 2129 C C . ALA A 1 267 ? 12.542 -27.236 -0.440 1.00 14.67 266 ALA A C 1
ATOM 2130 O O . ALA A 1 267 ? 13.409 -27.580 -1.221 1.00 13.47 266 ALA A O 1
ATOM 2132 N N . THR A 1 268 ? 11.921 -28.084 0.363 1.00 15.33 267 THR A N 1
ATOM 2133 C CA . THR A 1 268 ? 12.289 -29.486 0.439 1.00 15.89 267 THR A CA 1
ATOM 2134 C C . THR A 1 268 ? 12.268 -30.171 -0.932 1.00 16.07 267 THR A C 1
ATOM 2135 O O . THR A 1 268 ? 13.143 -31.007 -1.201 1.00 16.92 267 THR A O 1
ATOM 2139 N N . ASP A 1 269 ? 11.323 -29.798 -1.793 1.00 16.33 268 ASP A N 1
ATOM 2140 C CA . ASP A 1 269 ? 11.195 -30.449 -3.097 1.00 16.98 268 ASP A CA 1
ATOM 2141 C C . ASP A 1 269 ? 12.047 -29.831 -4.176 1.00 15.80 268 ASP A C 1
ATOM 2142 O O . ASP A 1 269 ? 11.968 -30.290 -5.303 1.00 15.84 268 ASP A O 1
ATOM 2147 N N . SER A 1 270 ? 12.907 -28.866 -3.860 1.00 14.82 269 SER A N 1
ATOM 2148 C CA . SER A 1 270 ? 13.789 -28.334 -4.891 1.00 14.48 269 SER A CA 1
ATOM 2149 C C . SER A 1 270 ? 14.581 -29.449 -5.568 1.00 14.02 269 SER A C 1
ATOM 2150 O O . SER A 1 270 ? 15.172 -30.309 -4.884 1.00 14.16 269 SER A O 1
ATOM 2153 N N . PRO A 1 271 ? 14.720 -29.399 -6.891 1.00 14.48 270 PRO A N 1
ATOM 2154 C CA . PRO A 1 271 ? 15.582 -30.379 -7.558 1.00 14.36 270 PRO A CA 1
ATOM 2155 C C . PRO A 1 271 ? 17.053 -30.200 -7.217 1.00 14.20 270 PRO A C 1
ATOM 2156 O O . PRO A 1 271 ? 17.875 -31.105 -7.460 1.00 15.03 270 PRO A O 1
ATOM 2160 N N . LEU A 1 272 ? 17.414 -29.030 -6.702 1.00 13.91 271 LEU A N 1
ATOM 2161 C CA . LEU A 1 272 ? 18.836 -28.776 -6.417 1.00 13.71 271 LEU A CA 1
ATOM 2162 C C . LEU A 1 272 ? 19.440 -29.761 -5.431 1.00 13.78 271 LEU A C 1
ATOM 2163 O O . LEU A 1 272 ? 20.642 -30.073 -5.522 1.00 15.03 271 LEU A O 1
ATOM 2168 N N . TRP A 1 273 ? 18.675 -30.165 -4.414 1.00 13.17 272 TRP A N 1
ATOM 2169 C CA . TRP A 1 273 ? 19.231 -31.020 -3.400 1.00 13.03 272 TRP A CA 1
ATOM 2170 C C . TRP A 1 273 ? 19.923 -32.263 -3.909 1.00 14.09 272 TRP A C 1
ATOM 2171 O O . TRP A 1 273 ? 20.969 -32.648 -3.394 1.00 14.51 272 TRP A O 1
ATOM 2182 N N . GLU A 1 274 ? 19.358 -32.912 -4.925 1.00 18.30 273 GLU A N 1
ATOM 2183 C CA . GLU A 1 274 ? 19.849 -34.192 -5.380 1.00 19.74 273 GLU A CA 1
ATOM 2184 C C . GLU A 1 274 ? 20.498 -34.113 -6.753 1.00 18.81 273 GLU A C 1
ATOM 2185 O O . GLU A 1 274 ? 20.818 -35.143 -7.326 1.00 20.28 273 GLU A O 1
ATOM 2191 N N . LEU A 1 275 ? 20.713 -32.926 -7.280 1.00 17.52 274 LEU A N 1
ATOM 2192 C CA A LEU A 1 275 ? 21.330 -32.748 -8.592 0.50 17.70 274 LEU A CA 1
ATOM 2193 C CA B LEU A 1 275 ? 21.340 -32.786 -8.612 0.50 17.92 274 LEU A CA 1
ATOM 2194 C C . LEU A 1 275 ? 22.811 -33.126 -8.534 1.00 16.61 274 LEU A C 1
ATOM 2195 O O . LEU A 1 275 ? 23.496 -32.724 -7.618 1.00 15.29 274 LEU A O 1
ATOM 2204 N N . GLU A 1 276 ? 23.297 -33.881 -9.511 1.00 17.38 275 GLU A N 1
ATOM 2205 C CA . GLU A 1 276 ? 24.673 -34.329 -9.513 1.00 17.53 275 GLU A CA 1
ATOM 2206 C C . GLU A 1 276 ? 25.605 -33.118 -9.589 1.00 15.62 275 GLU A C 1
ATOM 2207 O O . GLU A 1 276 ? 25.397 -32.178 -10.359 1.00 15.76 275 GLU A O 1
ATOM 2213 N N . ASN A 1 277 ? 26.676 -33.180 -8.809 1.00 14.16 276 ASN A N 1
ATOM 2214 C CA A ASN A 1 277 ? 27.722 -32.131 -8.855 0.50 13.71 276 ASN A CA 1
ATOM 2215 C CA B ASN A 1 277 ? 27.716 -32.169 -8.735 0.50 13.33 276 ASN A CA 1
ATOM 2216 C C . ASN A 1 277 ? 27.239 -30.775 -8.319 1.00 12.27 276 ASN A C 1
ATOM 2217 O O . ASN A 1 277 ? 27.804 -29.743 -8.692 1.00 12.28 276 ASN A O 1
ATOM 2226 N N . VAL A 1 278 ? 26.208 -30.775 -7.493 1.00 11.83 277 VAL A N 1
ATOM 2227 C CA . VAL A 1 278 ? 25.703 -29.553 -6.880 1.00 11.36 277 VAL A CA 1
ATOM 2228 C C . VAL A 1 278 ? 25.894 -29.673 -5.383 1.00 10.75 277 VAL A C 1
ATOM 2229 O O . VAL A 1 278 ? 25.490 -30.672 -4.778 1.00 11.71 277 VAL A O 1
ATOM 2233 N N . PHE A 1 279 ? 26.535 -28.672 -4.777 1.00 10.28 278 PHE A N 1
ATOM 2234 C CA . PHE A 1 279 ? 26.788 -28.574 -3.358 1.00 10.25 278 PHE A CA 1
ATOM 2235 C C . PHE A 1 279 ? 25.949 -27.455 -2.805 1.00 9.77 278 PHE A C 1
ATOM 2236 O O . PHE A 1 279 ? 25.952 -26.337 -3.314 1.00 10.61 278 PHE A O 1
ATOM 2244 N N . ILE A 1 280 ? 25.196 -27.787 -1.742 1.00 9.96 279 ILE A N 1
ATOM 2245 C CA . ILE A 1 280 ? 24.306 -26.812 -1.081 1.00 10.09 279 ILE A CA 1
ATOM 2246 C C . ILE A 1 280 ? 24.802 -26.601 0.317 1.00 9.91 279 ILE A C 1
ATOM 2247 O O . ILE A 1 280 ? 25.027 -27.538 1.066 1.00 10.61 279 ILE A O 1
ATOM 2256 N N . THR A 1 281 ? 24.956 -25.337 0.697 1.00 9.71 280 THR A N 1
ATOM 2257 C CA . THR A 1 281 ? 25.097 -24.982 2.105 1.00 10.07 280 THR A CA 1
ATOM 2258 C C . THR A 1 281 ? 23.941 -24.059 2.444 1.00 9.99 280 THR A C 1
ATOM 2259 O O . THR A 1 281 ? 23.483 -23.228 1.625 1.00 10.14 280 THR A O 1
ATOM 2263 N N . PRO A 1 282 ? 23.404 -24.167 3.675 1.00 10.07 281 PRO A N 1
ATOM 2264 C CA . PRO A 1 282 ? 22.126 -23.515 4.007 1.00 10.96 281 PRO A CA 1
ATOM 2265 C C . PRO A 1 282 ? 22.363 -22.085 4.514 1.00 11.21 281 PRO A C 1
ATOM 2266 O O . PRO A 1 282 ? 22.022 -21.741 5.635 1.00 12.30 281 PRO A O 1
ATOM 2270 N N . HIS A 1 283 ? 22.907 -21.231 3.657 1.00 10.92 282 HIS A N 1
ATOM 2271 C CA . HIS A 1 283 ? 23.209 -19.882 4.050 1.00 12.04 282 HIS A CA 1
ATOM 2272 C C . HIS A 1 283 ? 23.998 -19.836 5.345 1.00 12.29 282 HIS A C 1
ATOM 2273 O O . HIS A 1 283 ? 23.678 -19.087 6.245 1.00 13.39 282 HIS A O 1
ATOM 2280 N N . ASP A 1 284 ? 25.061 -20.666 5.404 1.00 11.68 283 ASP A N 1
ATOM 2281 C CA . ASP A 1 284 ? 25.954 -20.680 6.563 1.00 12.18 283 ASP A CA 1
ATOM 2282 C C . ASP A 1 284 ? 27.410 -20.496 6.123 1.00 12.44 283 ASP A C 1
ATOM 2283 O O . ASP A 1 284 ? 28.316 -20.719 6.945 1.00 13.32 283 ASP A O 1
ATOM 2288 N N . ALA A 1 285 ? 27.634 -19.992 4.920 1.00 12.51 284 ALA A N 1
ATOM 2289 C CA . ALA A 1 285 ? 29.036 -19.735 4.471 1.00 12.69 284 ALA A CA 1
ATOM 2290 C C . ALA A 1 285 ? 29.714 -18.689 5.349 1.00 13.77 284 ALA A C 1
ATOM 2291 O O . ALA A 1 285 ? 30.907 -18.789 5.629 1.00 13.48 284 ALA A O 1
ATOM 2293 N N . ALA A 1 286 ? 29.007 -17.645 5.753 1.00 15.18 285 ALA A N 1
ATOM 2294 C CA . ALA A 1 286 ? 29.625 -16.549 6.462 1.00 17.19 285 ALA A CA 1
ATOM 2295 C C . ALA A 1 286 ? 28.518 -15.861 7.278 1.00 19.31 285 ALA A C 1
ATOM 2296 O O . ALA A 1 286 ? 28.044 -14.840 6.906 1.00 21.09 285 ALA A O 1
ATOM 2298 N N . VAL A 1 287 ? 28.077 -16.507 8.321 1.00 20.52 286 VAL A N 1
ATOM 2299 C CA . VAL A 1 287 ? 27.088 -15.942 9.234 1.00 23.18 286 VAL A CA 1
ATOM 2300 C C . VAL A 1 287 ? 27.845 -15.411 10.426 1.00 23.73 286 VAL A C 1
ATOM 2301 O O . VAL A 1 287 ? 28.729 -16.080 10.987 1.00 24.27 286 VAL A O 1
ATOM 2305 N N . SER A 1 288 ? 27.520 -14.189 10.831 1.00 25.98 287 SER A N 1
ATOM 2306 C CA . SER A 1 288 ? 28.215 -13.512 11.942 1.00 27.56 287 SER A CA 1
ATOM 2307 C C . SER A 1 288 ? 27.933 -14.114 13.322 1.00 28.90 287 SER A C 1
ATOM 2308 O O . SER A 1 288 ? 26.796 -14.448 13.615 1.00 29.12 287 SER A O 1
ATOM 2311 N N . GLU A 1 289 ? 28.957 -14.187 14.168 1.00 30.50 288 GLU A N 1
ATOM 2312 C CA . GLU A 1 289 ? 28.744 -14.444 15.606 1.00 32.65 288 GLU A CA 1
ATOM 2313 C C . GLU A 1 289 ? 27.862 -13.295 16.160 1.00 33.23 288 GLU A C 1
ATOM 2314 O O . GLU A 1 289 ? 28.051 -12.138 15.790 1.00 31.42 288 GLU A O 1
ATOM 2320 N N . GLU A 1 290 ? 26.890 -13.632 17.014 1.00 33.12 289 GLU A N 1
ATOM 2321 C CA . GLU A 1 290 ? 25.810 -12.687 17.398 1.00 33.85 289 GLU A CA 1
ATOM 2322 C C . GLU A 1 290 ? 26.194 -11.280 17.951 1.00 34.96 289 GLU A C 1
ATOM 2323 O O . GLU A 1 290 ? 25.425 -10.355 17.798 1.00 34.76 289 GLU A O 1
ATOM 2329 N N . ASN A 1 291 ? 27.363 -11.151 18.570 1.00 20.83 290 ASN A N 1
ATOM 2330 C CA . ASN A 1 291 ? 27.888 -9.899 19.109 1.00 19.34 290 ASN A CA 1
ATOM 2331 C C . ASN A 1 291 ? 28.592 -9.033 18.103 1.00 17.84 290 ASN A C 1
ATOM 2332 O O . ASN A 1 291 ? 28.807 -7.846 18.359 1.00 16.70 290 ASN A O 1
ATOM 2337 N N . ALA A 1 292 ? 29.027 -9.628 16.990 1.00 17.41 291 ALA A N 1
ATOM 2338 C CA . ALA A 1 292 ? 29.812 -8.919 16.037 1.00 16.84 291 ALA A CA 1
ATOM 2339 C C . ALA A 1 292 ? 29.093 -7.706 15.455 1.00 15.41 291 ALA A C 1
ATOM 2340 O O . ALA A 1 292 ? 29.691 -6.640 15.263 1.00 14.95 291 ALA A O 1
ATOM 2342 N N . LEU A 1 293 ? 27.791 -7.819 15.192 1.00 15.36 292 LEU A N 1
ATOM 2343 C CA . LEU A 1 293 ? 27.001 -6.672 14.693 1.00 14.54 292 LEU A CA 1
ATOM 2344 C C . LEU A 1 293 ? 27.076 -5.481 15.671 1.00 13.90 292 LEU A C 1
ATOM 2345 O O . LEU A 1 293 ? 27.243 -4.351 15.291 1.00 13.32 292 LEU A O 1
ATOM 2350 N N . PHE A 1 294 ? 26.913 -5.785 16.961 1.00 13.90 293 PHE A N 1
ATOM 2351 C CA . PHE A 1 294 ? 26.866 -4.754 17.976 1.00 13.65 293 PHE A CA 1
ATOM 2352 C C . PHE A 1 294 ? 28.229 -4.152 18.186 1.00 13.03 293 PHE A C 1
ATOM 2353 O O . PHE A 1 294 ? 28.333 -2.953 18.317 1.00 12.02 293 PHE A O 1
ATOM 2361 N N . ARG A 1 295 ? 29.288 -4.950 18.164 1.00 13.81 294 ARG A N 1
ATOM 2362 C CA . ARG A 1 295 ? 30.612 -4.366 18.220 1.00 13.97 294 ARG A CA 1
ATOM 2363 C C . ARG A 1 295 ? 30.893 -3.412 17.052 1.00 13.18 294 ARG A C 1
ATOM 2364 O O . ARG A 1 295 ? 31.489 -2.342 17.222 1.00 12.61 294 ARG A O 1
ATOM 2372 N N . HIS A 1 296 ? 30.421 -3.800 15.873 1.00 13.17 295 HIS A N 1
ATOM 2373 C CA . HIS A 1 296 ? 30.569 -2.949 14.669 1.00 12.98 295 HIS A CA 1
ATOM 2374 C C . HIS A 1 296 ? 29.841 -1.608 14.816 1.00 12.01 295 HIS A C 1
ATOM 2375 O O . HIS A 1 296 ? 30.380 -0.534 14.519 1.00 11.68 295 HIS A O 1
ATOM 2382 N N . VAL A 1 297 ? 28.601 -1.661 15.292 1.00 11.32 296 VAL A N 1
ATOM 2383 C CA . VAL A 1 297 ? 27.817 -0.452 15.429 1.00 10.98 296 VAL A CA 1
ATOM 2384 C C . VAL A 1 297 ? 28.456 0.470 16.476 1.00 10.71 296 VAL A C 1
ATOM 2385 O O . VAL A 1 297 ? 28.593 1.692 16.298 1.00 10.47 296 VAL A O 1
ATOM 2389 N N . GLU A 1 298 ? 28.849 -0.130 17.606 1.00 10.66 297 GLU A N 1
ATOM 2390 C CA . GLU A 1 298 ? 29.512 0.632 18.671 1.00 10.82 297 GLU A CA 1
ATOM 2391 C C . GLU A 1 298 ? 30.783 1.352 18.160 1.00 11.11 297 GLU A C 1
ATOM 2392 O O . GLU A 1 298 ? 31.010 2.508 18.513 1.00 11.47 297 GLU A O 1
ATOM 2398 N N . MET A 1 299 ? 31.562 0.663 17.366 1.00 11.74 298 MET A N 1
ATOM 2399 C CA . MET A 1 299 ? 32.796 1.228 16.819 1.00 12.80 298 MET A CA 1
ATOM 2400 C C . MET A 1 299 ? 32.487 2.382 15.899 1.00 11.78 298 MET A C 1
ATOM 2401 O O . MET A 1 299 ? 33.189 3.394 15.912 1.00 11.67 298 MET A O 1
ATOM 2406 N N . GLN A 1 300 ? 31.464 2.230 15.044 1.00 10.82 299 GLN A N 1
ATOM 2407 C CA . GLN A 1 300 ? 31.117 3.336 14.143 1.00 10.69 299 GLN A CA 1
ATOM 2408 C C . GLN A 1 300 ? 30.570 4.537 14.864 1.00 10.73 299 GLN A C 1
ATOM 2409 O O . GLN A 1 300 ? 30.824 5.681 14.490 1.00 10.89 299 GLN A O 1
ATOM 2415 N N . ILE A 1 301 ? 29.795 4.286 15.92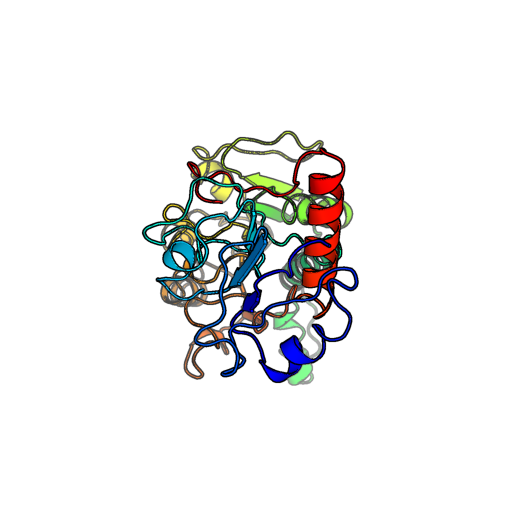8 1.00 10.68 300 ILE A N 1
ATOM 2416 C CA . ILE A 1 301 ? 29.320 5.397 16.781 1.00 11.04 300 ILE A CA 1
ATOM 2417 C C . ILE A 1 301 ? 30.520 6.109 17.381 1.00 11.30 300 ILE A C 1
ATOM 2418 O O . ILE A 1 301 ? 30.505 7.362 17.420 1.00 11.62 300 ILE A O 1
ATOM 2423 N N . ALA A 1 302 ? 31.517 5.350 17.865 1.00 11.24 301 ALA A N 1
ATOM 2424 C CA . ALA A 1 302 ? 32.698 5.996 18.475 1.00 11.78 301 ALA A CA 1
ATOM 2425 C C . ALA A 1 302 ? 33.390 6.883 17.443 1.00 12.12 301 ALA A C 1
ATOM 2426 O O . ALA A 1 302 ? 33.751 8.014 17.758 1.00 13.43 301 ALA A O 1
ATOM 2428 N N . ARG A 1 303 ? 33.573 6.382 16.226 1.00 11.90 302 ARG A N 1
ATOM 2429 C CA . ARG A 1 303 ? 34.192 7.209 15.177 1.00 12.20 302 ARG A CA 1
ATOM 2430 C C . ARG A 1 303 ? 33.361 8.450 14.943 1.00 12.62 302 ARG A C 1
ATOM 2431 O O . ARG A 1 303 ? 33.885 9.564 14.899 1.00 13.09 302 ARG A O 1
ATOM 2439 N N . PHE A 1 304 ? 32.057 8.258 14.794 1.00 12.35 303 PHE A N 1
ATOM 2440 C CA . PHE A 1 304 ? 31.141 9.390 14.511 1.00 13.38 303 PHE A CA 1
ATOM 2441 C C . PHE A 1 304 ? 31.208 10.466 15.608 1.00 13.94 303 PHE A C 1
ATOM 2442 O O . PHE A 1 304 ? 31.261 11.672 15.321 1.00 14.38 303 PHE A O 1
ATOM 2450 N N . GLU A 1 305 ? 31.286 10.025 16.856 1.00 14.18 304 GLU A N 1
ATOM 2451 C CA . GLU A 1 305 ? 31.323 10.919 18.031 1.00 15.16 304 GLU A CA 1
ATOM 2452 C C . GLU A 1 305 ? 32.698 11.578 18.247 1.00 16.29 304 GLU A C 1
ATOM 2453 O O . GLU A 1 305 ? 32.802 12.601 18.956 1.00 17.20 304 GLU A O 1
ATOM 2459 N N . ARG A 1 306 ? 33.758 11.036 17.610 1.00 16.04 305 ARG A N 1
ATOM 2460 C CA . ARG A 1 306 ? 35.076 11.740 17.539 1.00 17.25 305 ARG A CA 1
ATOM 2461 C C . ARG A 1 306 ? 35.133 12.655 16.307 1.00 17.65 305 ARG A C 1
ATOM 2462 O O . ARG A 1 306 ? 36.156 13.331 16.074 1.00 18.79 305 ARG A O 1
ATOM 2470 N N . GLY A 1 307 ? 34.073 12.723 15.496 1.00 16.69 306 GLY A N 1
ATOM 2471 C CA . GLY A 1 307 ? 34.042 13.554 14.286 1.00 17.25 306 GLY A CA 1
ATOM 2472 C C . GLY A 1 307 ? 34.677 12.946 13.057 1.00 17.19 306 GLY A C 1
ATOM 2473 O O . GLY A 1 307 ? 34.859 13.653 12.022 1.00 18.29 306 GLY A O 1
ATOM 2474 N N . GLU A 1 308 ? 35.007 11.656 13.144 1.00 16.07 307 GLU A N 1
ATOM 2475 C CA . GLU A 1 308 ? 35.574 10.943 12.029 1.00 16.03 307 GLU A CA 1
ATOM 2476 C C . GLU A 1 308 ? 34.522 10.404 11.089 1.00 14.96 307 GLU A C 1
ATOM 2477 O O . GLU A 1 308 ? 33.364 10.234 11.479 1.00 14.89 307 GLU A O 1
ATOM 2483 N N . PRO A 1 309 ? 34.907 10.058 9.851 1.00 14.71 308 PRO A N 1
ATOM 2484 C CA . PRO A 1 309 ? 33.953 9.524 8.894 1.00 14.11 308 PRO A CA 1
ATOM 2485 C C . PRO A 1 309 ? 33.427 8.171 9.274 1.00 13.51 308 PRO A C 1
ATOM 2486 O O . PRO A 1 309 ? 34.196 7.303 9.692 1.00 13.59 308 PRO A O 1
ATOM 2490 N N . LEU A 1 310 ? 32.147 7.956 9.063 1.00 12.94 309 LEU A N 1
ATOM 2491 C CA . LEU A 1 310 ? 31.586 6.622 9.090 1.00 12.70 309 LEU A CA 1
ATOM 2492 C C . LEU A 1 310 ? 32.180 5.794 7.983 1.00 13.04 309 LEU A C 1
ATOM 2493 O O . LEU A 1 310 ? 32.486 6.329 6.889 1.00 14.47 309 LEU A O 1
ATOM 2498 N N . GLN A 1 311 ? 32.376 4.528 8.251 1.00 12.57 310 GLN A N 1
ATOM 2499 C CA . GLN A 1 311 ? 32.846 3.574 7.243 1.00 13.28 310 GLN A CA 1
ATOM 2500 C C . GLN A 1 311 ? 31.673 2.736 6.715 1.00 13.25 310 GLN A C 1
ATOM 2501 O O . GLN A 1 311 ? 30.651 2.592 7.365 1.00 12.92 310 GLN A O 1
ATOM 2507 N N . PHE A 1 312 ? 31.842 2.141 5.548 1.00 13.40 311 PHE A N 1
ATOM 2508 C CA . PHE A 1 312 ? 30.874 1.194 4.993 1.00 13.97 311 PHE A CA 1
ATOM 2509 C C . PHE A 1 312 ? 29.523 1.853 4.713 1.00 13.75 311 PHE A C 1
ATOM 2510 O O . PHE A 1 312 ? 28.471 1.203 4.833 1.00 13.64 311 PHE A O 1
ATOM 2518 N N . VAL A 1 313 ? 29.551 3.115 4.340 1.00 14.31 312 VAL A N 1
ATOM 2519 C CA . VAL A 1 313 ? 28.349 3.850 4.004 1.00 14.99 312 VAL A CA 1
ATOM 2520 C C . VAL A 1 313 ? 27.909 3.456 2.616 1.00 15.79 312 VAL A C 1
ATOM 2521 O O . VAL A 1 313 ? 28.739 3.402 1.686 1.00 18.06 312 VAL A O 1
ATOM 2525 N N . ILE A 1 314 ? 26.651 3.151 2.473 1.00 15.89 313 ILE A N 1
ATOM 2526 C CA . ILE A 1 314 ? 26.194 2.771 1.163 1.00 17.33 313 ILE A CA 1
ATOM 2527 C C . ILE A 1 314 ? 25.973 3.968 0.263 1.00 16.89 313 ILE A C 1
ATOM 2528 O O . ILE A 1 314 ? 25.674 5.104 0.665 1.00 16.62 313 ILE A O 1
ATOM 2533 N N . ASP A 1 315 ? 26.079 3.659 -1.014 1.00 16.01 314 ASP A N 1
ATOM 2534 C CA . ASP A 1 315 ? 25.917 4.631 -2.083 1.00 17.54 314 ASP A CA 1
ATOM 2535 C C . ASP A 1 315 ? 24.461 4.573 -2.491 1.00 18.00 314 ASP A C 1
ATOM 2536 O O . ASP A 1 315 ? 24.016 3.651 -3.168 1.00 17.13 314 ASP A O 1
ATOM 2541 N N . ARG A 1 316 ? 23.688 5.552 -2.028 1.00 19.95 315 ARG A N 1
ATOM 2542 C CA . ARG A 1 316 ? 22.252 5.512 -2.249 1.00 22.90 315 ARG A CA 1
ATOM 2543 C C . ARG A 1 316 ? 21.856 5.473 -3.718 1.00 22.80 315 ARG A C 1
ATOM 2544 O O . ARG A 1 316 ? 20.993 4.707 -4.111 1.00 24.23 315 ARG A O 1
ATOM 2552 N N . ALA A 1 317 ? 22.531 6.264 -4.538 1.00 21.17 316 ALA A N 1
ATOM 2553 C CA . ALA A 1 317 ? 22.204 6.319 -5.941 1.00 21.55 316 ALA A CA 1
ATOM 2554 C C . ALA A 1 317 ? 22.495 4.973 -6.622 1.00 20.23 316 ALA A C 1
ATOM 2555 O O . ALA A 1 317 ? 21.769 4.548 -7.519 1.00 21.36 316 ALA A O 1
ATOM 2557 N N . ALA A 1 318 ? 23.554 4.283 -6.181 1.00 17.98 317 ALA A N 1
ATOM 2558 C CA . ALA A 1 318 ? 23.919 3.001 -6.784 1.00 17.79 317 ALA A CA 1
ATOM 2559 C C . ALA A 1 318 ? 23.120 1.840 -6.211 1.00 17.31 317 ALA A C 1
ATOM 2560 O O . ALA A 1 318 ? 22.998 0.806 -6.865 1.00 17.98 317 ALA A O 1
ATOM 2562 N N . GLY A 1 319 ? 22.650 1.991 -4.988 1.00 17.07 318 GLY A N 1
ATOM 2563 C CA . GLY A 1 319 ? 21.831 0.992 -4.333 1.00 17.55 318 GLY A CA 1
ATOM 2564 C C . GLY A 1 319 ? 22.541 -0.077 -3.540 1.00 16.63 318 G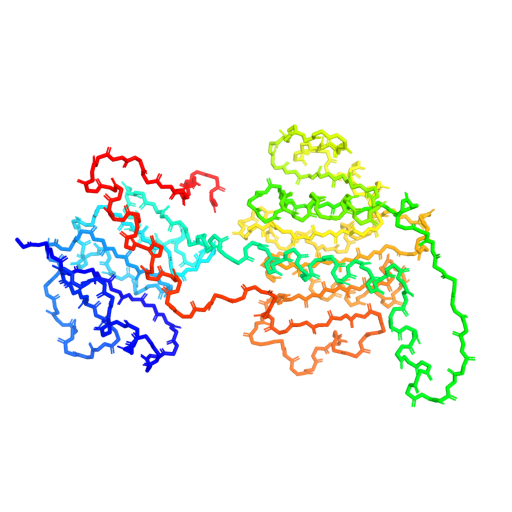LY A C 1
ATOM 2565 O O . GLY A 1 319 ? 21.911 -1.084 -3.191 1.00 17.89 318 GLY A O 1
ATOM 2566 N N . TYR A 1 320 ? 23.811 0.101 -3.235 1.00 15.08 319 TYR A N 1
ATOM 2567 C CA . TYR A 1 320 ? 24.581 -0.851 -2.441 1.00 14.01 319 TYR A CA 1
ATOM 2568 C C . TYR A 1 320 ? 25.784 -0.161 -1.834 1.00 13.59 319 TYR A C 1
ATOM 2569 O O . TYR A 1 320 ? 26.063 1.017 -2.208 1.00 13.55 319 TYR A O 1
#

Sequence (317 aa):
VRPPVLLVDIKFNPEGVDRVVLKKTAFADRGSINLADPANRERDFSEETEYALLWKPDADLFRRAPNLKVIFSGGAGVDHIIGMAGLPDIPIVRFVDRSLTTRMSEWVVMQCLMHLRGQYGHDDSHQRRREWAKLIAPEAAEEVTVGVMGLGILGQQDAVAKLKVMGFNVIGWSRTRKTIEGVETFDAGELDRFLAKTDILVGLLPLTPETTGFYDSSELFKKLRRDGALGQPVFINAGRGKSQIETDIVSAVREGTLGGASLDVFEVEPLATDSPLWELLENNVFITPHDAAVSEENALFRHVEMQIARFERGEPLQFVIDRAAGY

Nearest PDB structures (foldseek):
  5bqf-assembly1_A  TM=9.986E-01  e=3.054E-66  Rhizobium etli CFN 42
  4weq-assembly1_A  TM=9.386E-01  e=2.193E-46  Sinorhizobium meliloti 1021
  5vg6-assembly2_B  TM=9.054E-01  e=4.107E-35  Xanthobacter autotrophicus Py2
  5unn-assembly1_A  TM=8.327E-01  e=9.820E-33  Sinorhizobium meliloti 1021
  5unn-assembly1_B  TM=9.704E-01  e=8.356E-29  Sinorhizobium meliloti 1021